Protein AF-A0A395XE94-F1 (afdb_monomer_lite)

pLDDT: mean 90.55, std 11.1, range [43.66, 98.19]

Foldseek 3Di:
DQVVCCVQQVAGPQLVVLQVVLAAVAFPRSLLSLQVCVVVVQWDLLRSLLSLLQSHAGHLCCLPPVQCCPLLVVPDPSVLLVVLLVVLSSVLSVCCCCPVCVSVGDGDDPVPPPPPPPPDDPVVVVVVVVVVVVVLVVLLVVLLVVLLVVLVVCVVVDVLLDLVSLLVSLQSHNNRSSNVLSVHPDDSLSNNLSNSLSRLLVHDSSLVSSVVSHDPPHDCVSNNVSSNSSSVSSSVSVVVVVVVD

Structure (mmCIF, N/CA/C/O backbone):
data_AF-A0A395XE94-F1
#
_entry.id   AF-A0A395XE94-F1
#
loop_
_atom_site.group_PDB
_atom_site.id
_atom_site.type_symbol
_atom_site.label_atom_id
_atom_site.label_alt_id
_atom_site.label_comp_id
_atom_site.label_asym_id
_atom_site.label_entity_id
_atom_site.label_seq_id
_atom_site.pdbx_PDB_ins_code
_atom_site.Cartn_x
_atom_site.Cartn_y
_atom_site.Cartn_z
_atom_site.occupancy
_atom_site.B_iso_or_equiv
_atom_site.auth_seq_id
_atom_site.auth_comp_id
_atom_site.auth_asym_id
_atom_site.auth_atom_id
_atom_site.pdbx_PDB_model_num
ATOM 1 N N . MET A 1 1 ? -23.580 -11.544 10.114 1.00 58.28 1 MET A N 1
ATOM 2 C CA . MET A 1 1 ? -22.395 -11.045 9.377 1.00 58.28 1 MET A CA 1
ATOM 3 C C . MET A 1 1 ? -21.179 -10.836 10.279 1.00 58.28 1 MET A C 1
ATOM 5 O O . MET A 1 1 ? -20.121 -11.320 9.911 1.00 58.28 1 MET A O 1
ATOM 9 N N . GLU A 1 2 ? -21.300 -10.212 11.460 1.00 65.19 2 GLU A N 1
ATOM 10 C CA . GLU A 1 2 ? -20.158 -9.982 12.380 1.00 65.19 2 GLU A CA 1
ATOM 11 C C . GLU A 1 2 ? -19.329 -11.231 12.714 1.00 65.19 2 GLU A C 1
ATOM 13 O O . GLU A 1 2 ? -18.103 -11.189 12.667 1.00 65.19 2 GLU A O 1
ATOM 18 N N . VAL A 1 3 ? -19.983 -12.368 12.977 1.00 71.06 3 VAL A N 1
ATOM 19 C CA . VAL A 1 3 ? -19.291 -13.628 13.308 1.00 71.06 3 VAL A CA 1
ATOM 20 C C . VAL A 1 3 ? -18.388 -14.111 12.165 1.00 71.06 3 VAL A C 1
ATOM 22 O O . VAL A 1 3 ? -17.338 -14.696 12.420 1.00 71.06 3 VAL A O 1
ATOM 25 N N . ILE A 1 4 ? -18.768 -13.852 10.910 1.00 81.31 4 ILE A N 1
ATOM 26 C CA . ILE A 1 4 ? -17.998 -14.270 9.731 1.00 81.31 4 ILE A CA 1
ATOM 27 C C . ILE A 1 4 ? -16.738 -13.411 9.614 1.00 81.31 4 ILE A C 1
ATOM 29 O O . ILE A 1 4 ? -15.641 -13.954 9.512 1.00 81.31 4 ILE A O 1
ATOM 33 N N . TRP A 1 5 ? -16.878 -12.086 9.705 1.00 85.62 5 TRP A N 1
ATOM 34 C CA . TRP A 1 5 ? -15.748 -11.158 9.607 1.00 85.62 5 TRP A CA 1
ATOM 35 C C . TRP A 1 5 ? -14.730 -11.357 10.724 1.00 85.62 5 TRP A C 1
ATOM 37 O O . TRP A 1 5 ? -13.526 -11.386 10.469 1.00 85.62 5 TRP A O 1
ATOM 47 N N . ASN A 1 6 ? -15.203 -11.607 11.943 1.00 81.88 6 ASN A N 1
ATOM 48 C CA . ASN A 1 6 ? -14.318 -11.908 13.057 1.00 81.88 6 ASN A CA 1
ATOM 49 C C . ASN A 1 6 ? -13.599 -13.254 12.851 1.00 81.88 6 ASN A C 1
ATOM 51 O O . ASN A 1 6 ? -12.375 -13.334 12.955 1.00 81.88 6 ASN A O 1
ATOM 55 N N . LYS A 1 7 ? -14.314 -14.319 12.464 1.00 81.38 7 LYS A N 1
ATOM 56 C CA . LYS A 1 7 ? -13.677 -15.624 12.225 1.00 81.38 7 LYS A CA 1
ATOM 57 C C . LYS A 1 7 ? -12.646 -15.565 11.096 1.00 81.38 7 LYS A C 1
ATOM 59 O O . LYS A 1 7 ? -11.518 -16.007 11.295 1.00 81.38 7 LYS A O 1
ATOM 64 N N . VAL A 1 8 ? -12.988 -14.968 9.958 1.00 84.56 8 VAL A N 1
ATOM 65 C CA . VAL A 1 8 ? -12.129 -14.969 8.763 1.00 84.56 8 VAL A CA 1
ATOM 66 C C . VAL A 1 8 ? -10.999 -13.945 8.874 1.00 84.56 8 VAL A C 1
ATOM 68 O O . VAL A 1 8 ? -9.833 -14.303 8.734 1.00 84.56 8 VAL A O 1
ATOM 71 N N . LEU A 1 9 ? -11.323 -12.690 9.184 1.00 87.00 9 LEU A N 1
ATOM 72 C CA . LEU A 1 9 ? -10.378 -11.571 9.111 1.00 87.00 9 LEU A CA 1
ATOM 73 C C . LEU A 1 9 ? -9.937 -11.052 10.485 1.00 87.00 9 LEU A C 1
ATOM 75 O O . LEU A 1 9 ? -8.949 -10.334 10.566 1.00 87.00 9 LEU A O 1
ATOM 79 N N . GLY A 1 10 ? -10.629 -11.400 11.572 1.00 88.50 10 GLY A N 1
ATOM 80 C CA . GLY A 1 10 ? -10.325 -10.863 12.903 1.00 88.50 10 GLY A CA 1
ATOM 81 C C . GLY A 1 10 ? -10.688 -9.384 13.039 1.00 88.50 10 GLY A C 1
ATOM 82 O O . GLY A 1 10 ? -9.977 -8.645 13.711 1.00 88.50 10 GLY A O 1
ATOM 83 N N . VAL A 1 11 ? -11.761 -8.949 12.373 1.00 91.62 11 VAL A N 1
ATOM 84 C CA . VAL A 1 11 ? -12.240 -7.556 12.372 1.00 91.62 11 VAL A CA 1
ATOM 85 C C . VAL A 1 11 ? -13.721 -7.486 12.751 1.00 91.62 11 VAL A C 1
ATOM 87 O O . VAL A 1 11 ? -14.468 -8.451 12.557 1.00 91.62 11 VAL A O 1
ATOM 90 N N . SER A 1 12 ? -14.151 -6.339 13.272 1.00 92.25 12 SER A N 1
ATOM 91 C CA . SER A 1 12 ? -15.563 -6.008 13.489 1.00 92.25 12 SER A CA 1
ATOM 92 C C . SER A 1 12 ? -16.292 -5.770 12.160 1.00 92.25 12 SER A C 1
ATOM 94 O O . SER A 1 12 ? -15.673 -5.654 11.099 1.00 92.25 12 SER A O 1
ATOM 96 N N . ALA A 1 13 ? -17.623 -5.642 12.193 1.00 89.56 13 ALA A N 1
ATOM 97 C CA . ALA A 1 13 ? -18.377 -5.243 11.001 1.00 89.56 13 ALA A CA 1
ATOM 98 C C . ALA A 1 13 ? -17.964 -3.856 10.475 1.00 89.56 13 ALA A C 1
ATOM 100 O O . ALA A 1 13 ? -17.887 -3.669 9.263 1.00 89.56 13 ALA A O 1
ATOM 101 N N . ALA A 1 14 ? -17.648 -2.911 11.368 1.00 90.81 14 ALA A N 1
ATOM 102 C CA . ALA A 1 14 ? -17.115 -1.608 10.980 1.00 90.81 14 ALA A CA 1
ATOM 103 C C . ALA A 1 14 ? -15.729 -1.753 10.330 1.00 90.81 14 ALA A C 1
ATOM 105 O O . ALA A 1 14 ? -15.478 -1.191 9.268 1.00 90.81 14 ALA A O 1
ATOM 106 N N . GLY A 1 15 ? -14.852 -2.580 10.902 1.00 93.19 15 GLY A N 1
ATOM 107 C CA . GLY A 1 15 ? -13.546 -2.882 10.317 1.00 93.19 15 GLY A CA 1
ATOM 108 C C . GLY A 1 15 ? -13.638 -3.533 8.932 1.00 93.19 15 GLY A C 1
ATOM 109 O O . GLY A 1 15 ? -12.868 -3.188 8.039 1.00 93.19 15 GLY A O 1
ATOM 110 N N . ALA A 1 16 ? -14.621 -4.408 8.704 1.00 94.12 16 ALA A N 1
ATOM 111 C CA . ALA A 1 16 ? -14.849 -5.029 7.398 1.00 94.12 16 ALA A CA 1
ATOM 112 C C . ALA A 1 16 ? -15.152 -3.999 6.294 1.00 94.12 16 ALA A C 1
ATOM 114 O O . ALA A 1 16 ? -14.728 -4.187 5.153 1.00 94.12 16 ALA A O 1
ATOM 115 N N . TYR A 1 17 ? -15.810 -2.882 6.626 1.00 94.00 17 TYR A N 1
ATOM 116 C CA . TYR A 1 17 ? -16.011 -1.777 5.685 1.00 94.00 17 TYR A CA 1
ATOM 117 C C . TYR A 1 17 ? -14.676 -1.168 5.229 1.00 94.00 17 TYR A C 1
ATOM 119 O O . TYR A 1 17 ? -14.468 -0.978 4.030 1.00 94.00 17 TYR A O 1
ATOM 127 N N . ALA A 1 18 ? -13.734 -0.947 6.154 1.00 95.75 18 ALA A N 1
ATOM 128 C CA . ALA A 1 18 ? -12.394 -0.467 5.810 1.00 95.75 18 ALA A CA 1
ATOM 129 C C . ALA A 1 18 ? -11.635 -1.456 4.910 1.00 95.75 18 ALA A C 1
ATOM 131 O O . ALA A 1 18 ? -10.955 -1.029 3.979 1.00 95.75 18 ALA A O 1
ATOM 132 N N . VAL A 1 19 ? -11.791 -2.765 5.144 1.00 95.62 19 VAL A N 1
ATOM 133 C CA . VAL A 1 19 ? -11.186 -3.812 4.303 1.00 95.62 19 VAL A CA 1
ATOM 134 C C . VAL A 1 19 ? -11.748 -3.779 2.886 1.00 95.62 19 VAL A C 1
ATOM 136 O O . VAL A 1 19 ? -10.979 -3.726 1.934 1.00 95.62 19 VAL A O 1
ATOM 139 N N . ILE A 1 20 ? -13.072 -3.778 2.727 1.00 94.88 20 ILE A N 1
ATOM 140 C CA . ILE A 1 20 ? -13.712 -3.844 1.405 1.00 94.88 20 ILE A CA 1
ATOM 141 C C . ILE A 1 20 ? -13.418 -2.579 0.595 1.00 94.88 20 ILE A C 1
ATOM 143 O O . ILE A 1 20 ? -13.016 -2.662 -0.564 1.00 94.88 20 ILE A O 1
ATOM 147 N N . VAL A 1 21 ? -13.592 -1.400 1.195 1.00 94.75 21 VAL A N 1
ATOM 148 C CA . VAL A 1 21 ? -13.371 -0.138 0.478 1.00 94.75 21 VAL A CA 1
ATOM 149 C C . VAL A 1 21 ? -11.883 0.102 0.236 1.00 94.75 21 VAL A C 1
ATOM 151 O O . VAL A 1 21 ? -11.510 0.533 -0.853 1.00 94.75 21 VAL A O 1
ATOM 154 N N . GLY A 1 22 ? -11.018 -0.246 1.194 1.00 94.25 22 GLY A N 1
ATOM 155 C CA . GLY A 1 22 ? -9.570 -0.261 0.986 1.00 94.25 22 GLY A CA 1
ATOM 156 C C . GLY A 1 22 ? -9.175 -1.175 -0.173 1.00 94.25 22 GLY A C 1
ATOM 157 O O . GLY A 1 22 ? -8.378 -0.772 -1.020 1.00 94.25 22 GLY A O 1
ATOM 158 N N . ALA A 1 23 ? -9.823 -2.341 -0.282 1.00 94.12 23 ALA A N 1
ATOM 159 C CA . ALA A 1 23 ? -9.567 -3.290 -1.353 1.00 94.12 23 ALA A CA 1
ATOM 160 C C . ALA A 1 23 ? -9.886 -2.753 -2.751 1.00 94.12 23 ALA A C 1
ATOM 162 O O . ALA A 1 23 ? -9.168 -3.029 -3.713 1.00 94.12 23 ALA A O 1
ATOM 163 N N . LEU A 1 24 ? -10.947 -1.958 -2.861 1.00 94.38 24 LEU A N 1
ATOM 164 C CA . LEU A 1 24 ? -11.405 -1.387 -4.125 1.00 94.38 24 LEU A CA 1
ATOM 165 C C . LEU A 1 24 ? -10.653 -0.103 -4.494 1.00 94.38 24 LEU A C 1
ATOM 167 O O . LEU A 1 24 ? -10.269 0.080 -5.650 1.00 94.38 24 LEU A O 1
ATOM 171 N N . CYS A 1 25 ? -10.436 0.786 -3.524 1.00 93.62 25 CYS A N 1
ATOM 172 C CA . CYS A 1 25 ? -9.898 2.125 -3.767 1.00 93.62 25 CYS A CA 1
ATOM 173 C C . CYS A 1 25 ? -8.369 2.204 -3.659 1.00 93.62 25 CYS A C 1
ATOM 175 O O . CYS A 1 25 ? -7.765 3.101 -4.245 1.00 93.62 25 CYS A O 1
ATOM 177 N N . GLY A 1 26 ? -7.735 1.259 -2.963 1.00 93.06 26 GLY A N 1
ATOM 178 C CA . GLY A 1 26 ? -6.293 1.217 -2.746 1.00 93.06 26 GLY A CA 1
ATOM 179 C C . GLY A 1 26 ? -5.769 2.294 -1.791 1.00 93.06 26 GLY A C 1
ATOM 180 O O . GLY A 1 26 ? -6.520 2.941 -1.054 1.00 93.06 26 GLY A O 1
ATOM 181 N N . TYR A 1 27 ? -4.448 2.475 -1.772 1.00 92.88 27 TYR A N 1
ATOM 182 C CA . TYR A 1 27 ? -3.798 3.432 -0.886 1.00 92.88 27 TYR A CA 1
ATOM 183 C C . TYR A 1 27 ? -4.121 4.891 -1.244 1.00 92.88 27 TYR A C 1
ATOM 185 O O . TYR A 1 27 ? -4.206 5.233 -2.423 1.00 92.88 27 TYR A O 1
ATOM 193 N N . PRO A 1 28 ? -4.243 5.786 -0.243 1.00 94.75 28 PRO A N 1
ATOM 194 C CA . PRO A 1 28 ? -4.267 5.549 1.203 1.00 94.75 28 PRO A CA 1
ATOM 195 C C . PRO A 1 28 ? -5.687 5.350 1.790 1.00 94.75 28 PRO A C 1
ATOM 197 O O . PRO A 1 28 ? -5.898 5.564 2.986 1.00 94.75 28 PRO A O 1
ATOM 200 N N . VAL A 1 29 ? -6.693 5.019 0.969 1.00 94.44 29 VAL A N 1
ATOM 201 C CA . VAL A 1 29 ? -8.119 5.123 1.339 1.00 94.44 29 VAL A CA 1
ATOM 202 C C . VAL A 1 29 ? -8.499 4.189 2.487 1.00 94.44 29 VAL A C 1
ATOM 204 O O . VAL A 1 29 ? -9.156 4.630 3.429 1.00 94.44 29 VAL A O 1
ATOM 207 N N . GLY A 1 30 ? -8.051 2.930 2.473 1.00 95.50 30 GLY A N 1
ATOM 208 C CA . GLY A 1 30 ? -8.348 1.994 3.566 1.00 95.50 30 GLY A CA 1
ATOM 209 C C . GLY A 1 30 ? -7.789 2.458 4.917 1.00 95.50 30 GLY A C 1
ATOM 210 O O . GLY A 1 30 ? -8.457 2.342 5.948 1.00 95.50 30 GLY A O 1
ATOM 211 N N . ALA A 1 31 ? -6.613 3.092 4.912 1.00 96.31 31 ALA A N 1
ATOM 212 C CA . ALA A 1 31 ? -6.018 3.665 6.115 1.00 96.31 31 ALA A CA 1
ATOM 213 C C . ALA A 1 31 ? -6.764 4.914 6.611 1.00 96.31 31 ALA A C 1
ATOM 215 O O . ALA A 1 31 ? -6.963 5.063 7.819 1.00 96.31 31 ALA A O 1
ATOM 216 N N . LYS A 1 32 ? -7.230 5.774 5.695 1.00 96.62 32 LYS A N 1
ATOM 217 C CA . LYS A 1 32 ? -8.103 6.907 6.033 1.00 96.62 32 LYS A CA 1
ATOM 218 C C . LYS A 1 32 ? -9.388 6.422 6.703 1.00 96.62 32 LYS A C 1
ATOM 220 O O . LYS A 1 32 ? -9.699 6.869 7.798 1.00 96.62 32 LYS A O 1
ATOM 225 N N . ILE A 1 33 ? -10.088 5.464 6.093 1.00 96.25 33 ILE A N 1
ATOM 226 C CA . ILE A 1 33 ? -11.337 4.918 6.649 1.00 96.25 33 ILE A CA 1
ATOM 227 C C . ILE A 1 33 ? -11.081 4.297 8.021 1.00 96.25 33 ILE A C 1
ATOM 229 O O . ILE A 1 33 ? -11.826 4.554 8.957 1.00 96.25 33 ILE A O 1
ATOM 233 N N . THR A 1 34 ? -9.999 3.534 8.173 1.00 97.06 34 THR A N 1
ATOM 234 C CA . THR A 1 34 ? -9.603 2.977 9.474 1.00 97.06 34 THR A CA 1
ATOM 235 C C . THR A 1 34 ? -9.416 4.074 10.529 1.00 97.06 34 THR A C 1
ATOM 237 O O . THR A 1 34 ? -9.874 3.924 11.662 1.00 97.06 34 THR A O 1
ATOM 240 N N . SER A 1 35 ? -8.784 5.195 10.167 1.00 96.81 35 SER A N 1
ATOM 241 C CA . SER A 1 35 ? -8.643 6.355 11.053 1.00 96.81 35 SER A CA 1
ATOM 242 C C . SER A 1 35 ? -9.993 6.983 11.399 1.00 96.81 35 SER A C 1
ATOM 244 O O . SER A 1 35 ? -10.266 7.202 12.578 1.00 96.81 35 SER A O 1
ATOM 246 N N . ASP A 1 36 ? -10.854 7.206 10.405 1.00 95.12 36 ASP A N 1
ATOM 247 C CA . ASP A 1 36 ? -12.181 7.804 10.586 1.00 95.12 36 ASP A CA 1
ATOM 248 C C . ASP A 1 36 ? -13.056 6.933 11.514 1.00 95.12 36 ASP A C 1
ATOM 250 O O . ASP A 1 36 ? -13.710 7.442 12.425 1.00 95.12 36 ASP A O 1
ATOM 254 N N . LEU A 1 37 ? -13.039 5.604 11.347 1.00 95.38 37 LEU A N 1
ATOM 255 C CA . LEU A 1 37 ? -13.753 4.661 12.221 1.00 95.38 37 LEU A CA 1
ATOM 256 C C . LEU A 1 37 ? -13.241 4.724 13.668 1.00 95.38 37 LEU A C 1
ATOM 258 O O . LEU A 1 37 ? -14.027 4.650 14.616 1.00 95.38 37 LEU A O 1
ATOM 262 N N . TYR A 1 38 ? -11.926 4.858 13.850 1.00 96.12 38 TYR A N 1
ATOM 263 C CA . TYR A 1 38 ? -11.310 4.957 15.170 1.00 96.12 38 TYR A CA 1
ATOM 264 C C . TYR A 1 38 ? -11.642 6.284 15.864 1.00 96.12 38 TYR A C 1
ATOM 266 O O . TYR A 1 38 ? -12.028 6.286 17.035 1.00 96.12 38 TYR A O 1
ATOM 274 N N . GLU A 1 39 ? -11.551 7.411 15.154 1.00 94.62 39 GLU A N 1
ATOM 275 C CA . GLU A 1 39 ? -11.889 8.733 15.701 1.00 94.62 39 GLU A CA 1
ATOM 276 C C . GLU A 1 39 ? -13.373 8.853 16.057 1.00 94.62 39 GLU A C 1
ATOM 278 O O . GLU A 1 39 ? -13.722 9.484 17.055 1.00 94.62 39 GLU A O 1
ATOM 283 N N . ASN A 1 40 ? -14.235 8.155 15.316 1.00 91.75 40 ASN A N 1
ATOM 284 C CA . ASN A 1 40 ? -15.659 8.043 15.616 1.00 91.75 40 ASN A CA 1
ATOM 285 C C . ASN A 1 40 ? -15.992 6.984 16.684 1.00 91.75 40 ASN A C 1
ATOM 287 O O . ASN A 1 40 ? -17.168 6.745 16.959 1.00 91.75 40 ASN A O 1
ATOM 291 N N . HIS A 1 41 ? -14.985 6.365 17.313 1.00 92.00 41 HIS A N 1
ATOM 292 C CA . HIS A 1 41 ? -15.136 5.319 18.332 1.00 92.00 41 HIS A CA 1
ATOM 293 C C . HIS A 1 41 ? -15.972 4.112 17.873 1.00 92.00 41 HIS A C 1
ATOM 295 O O . HIS A 1 41 ? -16.668 3.495 18.680 1.00 92.00 41 HIS A O 1
ATOM 301 N N . GLN A 1 42 ? -15.918 3.778 16.583 1.00 92.06 42 GLN A N 1
ATOM 302 C CA . GLN A 1 42 ? -16.587 2.601 16.020 1.00 92.06 42 GLN A CA 1
ATOM 303 C C . GLN A 1 42 ? -15.711 1.347 16.097 1.00 92.06 42 GLN A C 1
ATOM 305 O O . GLN A 1 42 ? -16.234 0.238 16.137 1.00 92.06 42 GLN A O 1
ATOM 310 N N . ILE A 1 43 ? -14.389 1.523 16.165 1.00 94.75 43 ILE A N 1
ATOM 311 C CA . ILE A 1 43 ? -13.407 0.448 16.354 1.00 94.75 43 ILE A CA 1
ATOM 312 C C . ILE A 1 43 ? -12.436 0.795 17.485 1.00 94.75 43 ILE A C 1
ATOM 314 O O . ILE A 1 43 ? -12.237 1.968 17.817 1.00 94.75 43 ILE A O 1
ATOM 318 N N . SER A 1 44 ? -11.827 -0.224 18.093 1.00 94.62 44 SER A N 1
ATOM 319 C CA . SER A 1 44 ? -10.818 -0.005 19.136 1.00 94.62 44 SER A CA 1
ATOM 320 C C . SER A 1 44 ? -9.480 0.448 18.544 1.00 94.62 44 SER A C 1
ATOM 322 O O . SER A 1 44 ? -9.206 0.265 17.358 1.00 94.62 44 SER A O 1
ATOM 324 N N . GLU A 1 45 ? -8.589 0.973 19.387 1.00 94.69 45 GLU A N 1
ATOM 325 C CA . GLU A 1 45 ? -7.221 1.304 18.969 1.00 94.69 45 GLU A CA 1
ATOM 326 C C . GLU A 1 45 ? -6.452 0.064 18.477 1.00 94.69 45 GLU A C 1
ATOM 328 O O . GLU A 1 45 ? -5.689 0.138 17.513 1.00 94.69 45 GLU A O 1
ATOM 333 N N . SER A 1 4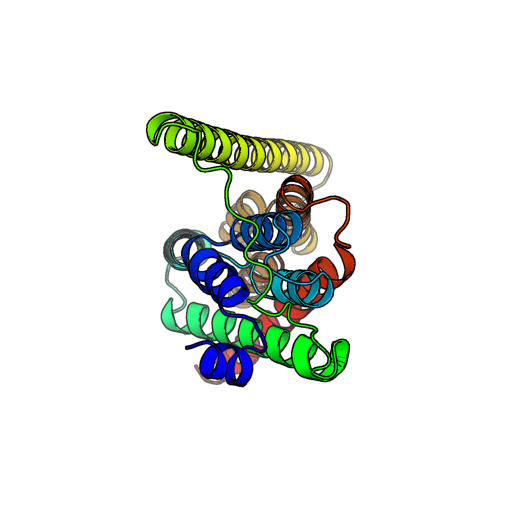6 ? -6.659 -1.090 19.125 1.00 94.06 46 SER A N 1
ATOM 334 C CA . SER A 1 46 ? -6.004 -2.347 18.743 1.00 94.06 46 SER A CA 1
ATOM 335 C C . SER A 1 46 ? -6.470 -2.841 17.373 1.00 94.06 46 SER A C 1
ATOM 337 O O . SER A 1 46 ? -5.644 -3.239 16.552 1.00 94.06 46 SER A O 1
ATOM 339 N N . GLU A 1 47 ? -7.771 -2.735 17.097 1.00 95.62 47 GLU A N 1
ATOM 340 C CA . GLU A 1 47 ? -8.356 -3.081 15.807 1.00 95.62 47 GLU A CA 1
ATOM 341 C C . GLU A 1 47 ? -7.899 -2.109 14.717 1.00 95.62 47 GLU A C 1
ATOM 343 O O . GLU A 1 47 ? -7.510 -2.547 13.639 1.00 95.62 47 GLU A O 1
ATOM 348 N N . ALA A 1 48 ? -7.856 -0.806 15.006 1.00 97.06 48 ALA A N 1
ATOM 349 C CA . ALA A 1 48 ? -7.372 0.196 14.063 1.00 97.06 48 ALA A CA 1
ATOM 350 C C . ALA A 1 48 ? -5.908 -0.051 13.670 1.00 97.06 48 ALA A C 1
ATOM 352 O O . ALA A 1 48 ? -5.579 -0.086 12.486 1.00 97.06 48 ALA A O 1
ATOM 353 N N . LYS A 1 49 ? -5.020 -0.293 14.646 1.00 96.50 49 LYS A N 1
ATOM 354 C CA . LYS A 1 49 ? -3.609 -0.621 14.366 1.00 96.50 49 LYS A CA 1
ATOM 355 C C . LYS A 1 49 ? -3.468 -1.906 13.550 1.00 96.50 49 LYS A C 1
ATOM 357 O O . LYS A 1 49 ? -2.616 -1.954 12.670 1.00 96.50 49 LYS A O 1
ATOM 362 N N . TYR A 1 50 ? -4.302 -2.910 13.819 1.00 97.12 50 TYR A N 1
ATOM 363 C CA . TYR A 1 50 ? -4.344 -4.145 13.042 1.00 97.12 50 TYR A CA 1
ATOM 364 C C . TYR A 1 50 ? -4.814 -3.903 11.601 1.00 97.12 50 TYR A C 1
ATOM 366 O O . TYR A 1 50 ? -4.107 -4.277 10.669 1.00 97.12 50 TYR A O 1
ATOM 374 N N . LEU A 1 51 ? -5.936 -3.210 11.396 1.00 96.94 51 LEU A N 1
ATOM 375 C CA . LEU A 1 51 ? -6.467 -2.871 10.070 1.00 96.94 51 LEU A CA 1
ATOM 376 C C . LEU A 1 51 ? -5.455 -2.096 9.222 1.00 96.94 51 LEU A C 1
ATOM 378 O O . LEU A 1 51 ? -5.290 -2.390 8.037 1.00 96.94 51 LEU A O 1
ATOM 382 N N . LEU A 1 52 ? -4.718 -1.153 9.817 1.00 96.94 52 LEU A N 1
ATOM 383 C CA . LEU A 1 52 ? -3.682 -0.402 9.102 1.00 96.94 52 LEU A CA 1
ATOM 384 C C . LEU A 1 52 ? -2.613 -1.308 8.470 1.00 96.94 52 LEU A C 1
ATOM 386 O O . LEU A 1 52 ? -1.992 -0.902 7.495 1.00 96.94 52 LEU A O 1
ATOM 390 N N . THR A 1 53 ? -2.403 -2.527 8.972 1.00 96.50 53 THR A N 1
ATOM 391 C CA . THR A 1 53 ? -1.354 -3.423 8.460 1.00 96.50 53 THR A CA 1
ATOM 392 C C . THR A 1 53 ? -1.672 -4.062 7.106 1.00 96.50 53 THR A C 1
ATOM 394 O O . THR A 1 53 ? -0.742 -4.425 6.393 1.00 96.50 53 THR A O 1
ATOM 397 N N . PHE A 1 54 ? -2.948 -4.155 6.713 1.00 95.12 54 PHE A N 1
ATOM 398 C CA . PHE A 1 54 ? -3.351 -4.870 5.490 1.00 95.12 54 PHE A CA 1
ATOM 399 C C . PHE A 1 54 ? -4.451 -4.182 4.665 1.00 95.12 54 PHE A C 1
ATOM 401 O O . PHE A 1 54 ? -4.790 -4.655 3.588 1.00 95.12 54 PHE A O 1
ATOM 408 N N . THR A 1 55 ? -4.996 -3.046 5.108 1.00 95.00 55 THR A N 1
ATOM 409 C CA . THR A 1 55 ? -6.027 -2.299 4.350 1.00 95.00 55 THR A CA 1
ATOM 410 C C . THR A 1 55 ? -5.457 -1.277 3.361 1.00 95.00 55 THR A C 1
ATOM 412 O O . THR A 1 55 ? -6.212 -0.548 2.721 1.00 95.00 55 THR A O 1
ATOM 415 N N . ASN A 1 56 ? -4.127 -1.189 3.234 1.00 93.50 56 ASN A N 1
ATOM 416 C CA . ASN A 1 56 ? -3.453 -0.130 2.481 1.00 93.50 56 ASN A CA 1
ATOM 417 C C . ASN A 1 56 ? -2.551 -0.662 1.352 1.00 93.50 56 ASN A C 1
ATOM 419 O O . ASN A 1 56 ? -1.315 -0.594 1.417 1.00 93.50 56 ASN A O 1
ATOM 423 N N . HIS A 1 57 ? -3.169 -1.197 0.304 1.00 94.06 57 HIS A N 1
ATOM 424 C CA . HIS A 1 57 ? -2.497 -1.812 -0.847 1.00 94.06 57 HIS A CA 1
ATOM 425 C C . HIS A 1 57 ? -2.861 -1.112 -2.169 1.00 94.06 57 HIS A C 1
ATOM 427 O O . HIS A 1 57 ? -3.628 -0.154 -2.184 1.00 94.06 57 HIS A O 1
ATOM 433 N N . ALA A 1 58 ? -2.267 -1.532 -3.288 1.00 95.69 58 ALA A N 1
ATOM 434 C CA . ALA A 1 58 ? -2.569 -0.949 -4.598 1.00 95.69 58 A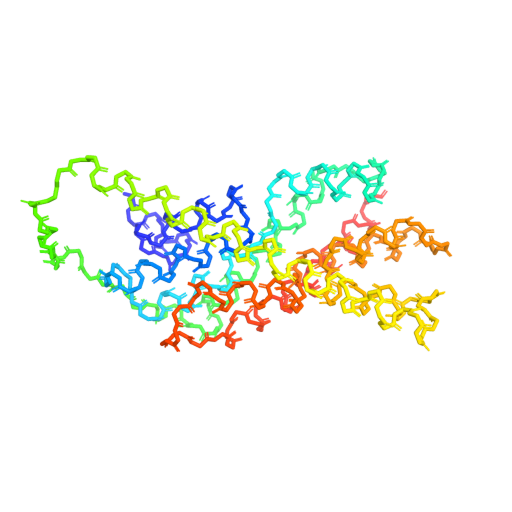LA A CA 1
ATOM 435 C C . ALA A 1 58 ? -4.006 -1.267 -5.035 1.00 95.69 58 ALA A C 1
ATOM 437 O O . ALA A 1 58 ? -4.509 -2.357 -4.762 1.00 95.69 58 ALA A O 1
ATOM 438 N N . SER A 1 59 ? -4.662 -0.330 -5.727 1.00 96.31 59 SER A N 1
ATOM 439 C CA . SER A 1 59 ? -6.013 -0.557 -6.247 1.00 96.31 59 SER A CA 1
ATOM 440 C C . SER A 1 59 ? -5.998 -1.531 -7.433 1.00 96.31 59 SER A C 1
ATOM 442 O O . SER A 1 59 ? -5.003 -1.598 -8.166 1.00 96.31 59 SER A O 1
ATOM 444 N N . PRO A 1 60 ? -7.104 -2.247 -7.704 1.00 96.62 60 PRO A N 1
ATOM 445 C CA . PRO A 1 60 ? -7.175 -3.153 -8.845 1.00 96.62 60 PRO A CA 1
ATOM 446 C C . PRO A 1 60 ? -6.939 -2.455 -10.184 1.00 96.62 60 PRO A C 1
ATOM 448 O O . PRO A 1 60 ? -6.295 -3.014 -11.072 1.00 96.62 60 PRO A O 1
ATOM 451 N N . VAL A 1 61 ? -7.399 -1.206 -10.313 1.00 96.31 61 VAL A N 1
ATOM 452 C CA . VAL A 1 61 ? -7.147 -0.387 -11.503 1.00 96.31 61 VAL A CA 1
ATOM 453 C C . VAL A 1 61 ? -5.651 -0.125 -11.651 1.00 96.31 61 VAL A C 1
ATOM 455 O O . VAL A 1 61 ? -5.109 -0.408 -12.714 1.00 96.31 61 VAL A O 1
ATOM 458 N N . PHE A 1 62 ? -4.963 0.315 -10.591 1.00 96.62 62 PHE A N 1
ATOM 459 C CA . PHE A 1 62 ? -3.516 0.548 -10.628 1.00 96.62 62 PHE A CA 1
ATOM 460 C C . PHE A 1 62 ? -2.744 -0.719 -11.021 1.00 96.62 62 PHE A C 1
ATOM 462 O O . PHE A 1 62 ? -1.869 -0.675 -11.886 1.00 96.62 62 PHE A O 1
ATOM 469 N N . VAL A 1 63 ? -3.096 -1.865 -10.433 1.00 97.62 63 VAL A N 1
ATOM 470 C CA . VAL A 1 63 ? -2.453 -3.151 -10.737 1.00 97.62 63 VAL A CA 1
ATOM 471 C C . VAL A 1 63 ? -2.702 -3.570 -12.189 1.00 97.62 63 VAL A C 1
ATOM 473 O O . VAL A 1 63 ? -1.775 -3.980 -12.886 1.00 97.62 63 VAL A O 1
ATOM 476 N N . ARG A 1 64 ? -3.933 -3.466 -12.697 1.00 97.19 64 ARG A N 1
ATOM 477 C CA . ARG A 1 64 ? -4.230 -3.911 -14.065 1.00 97.19 64 ARG A CA 1
ATOM 478 C C . ARG A 1 64 ? -3.634 -2.987 -15.122 1.00 97.19 64 ARG A C 1
ATOM 480 O O . ARG A 1 64 ? -3.051 -3.490 -16.086 1.00 97.19 64 ARG A O 1
ATOM 487 N N . THR A 1 65 ? -3.840 -1.679 -14.983 1.00 96.56 65 THR A N 1
ATOM 488 C CA . THR A 1 65 ? -3.518 -0.698 -16.027 1.00 96.56 65 THR A CA 1
ATOM 489 C C . THR A 1 65 ? -2.072 -0.243 -15.910 1.00 96.56 65 THR A C 1
ATOM 491 O O . THR A 1 65 ? -1.274 -0.468 -16.814 1.00 96.56 65 THR A O 1
ATOM 494 N N . TYR A 1 66 ? -1.697 0.342 -14.780 1.00 96.25 66 TYR A N 1
ATOM 495 C CA . TYR A 1 66 ? -0.377 0.927 -14.629 1.00 96.25 66 TYR A CA 1
ATOM 496 C C . TYR A 1 66 ? 0.701 -0.149 -14.498 1.00 96.25 66 TYR A C 1
ATOM 498 O O . TYR A 1 66 ? 1.669 -0.169 -15.251 1.00 96.25 66 TYR A O 1
ATOM 506 N N . LEU A 1 67 ? 0.504 -1.107 -13.598 1.00 96.81 67 LEU A N 1
ATOM 507 C CA . LEU A 1 67 ? 1.517 -2.117 -13.322 1.00 96.81 67 LEU A CA 1
ATOM 508 C C . LEU A 1 67 ? 1.635 -3.161 -14.445 1.00 96.81 67 LEU A C 1
ATOM 510 O O . LEU A 1 67 ? 2.709 -3.336 -15.017 1.00 96.81 67 LEU A O 1
ATOM 514 N N . CYS A 1 68 ? 0.546 -3.868 -14.769 1.00 96.62 68 CYS A N 1
ATOM 515 C CA . CYS A 1 68 ? 0.602 -4.974 -15.730 1.00 96.62 68 CYS A CA 1
ATOM 516 C C . CYS A 1 68 ? 0.701 -4.483 -17.181 1.00 96.62 68 CYS A C 1
ATOM 518 O O . CYS A 1 68 ? 1.593 -4.914 -17.910 1.00 96.62 68 CYS A O 1
ATOM 520 N N . HIS A 1 69 ? -0.193 -3.582 -17.599 1.00 95.94 69 HIS A N 1
ATOM 521 C CA . HIS A 1 69 ? -0.253 -3.142 -18.994 1.00 95.94 69 HIS A CA 1
ATOM 522 C C . HIS A 1 69 ? 0.869 -2.151 -19.339 1.00 95.94 69 HIS A C 1
ATOM 524 O O . HIS A 1 69 ? 1.595 -2.369 -20.305 1.00 95.94 69 HIS A O 1
ATOM 530 N N . ILE A 1 70 ? 1.081 -1.102 -18.535 1.00 94.94 70 ILE A N 1
ATOM 531 C CA . ILE A 1 70 ? 2.109 -0.091 -18.833 1.00 94.94 70 ILE A CA 1
ATOM 532 C C . ILE A 1 70 ? 3.508 -0.595 -18.441 1.00 94.94 70 ILE A C 1
ATOM 534 O O . ILE A 1 70 ? 4.368 -0.754 -19.311 1.00 94.94 70 ILE A O 1
ATOM 538 N N . CYS A 1 71 ? 3.763 -0.883 -17.160 1.00 94.62 71 CYS A N 1
ATOM 539 C CA . CYS A 1 71 ? 5.121 -1.181 -16.686 1.00 94.62 71 CYS A CA 1
ATOM 540 C C . CYS A 1 71 ? 5.647 -2.547 -17.151 1.00 94.62 71 CYS A C 1
ATOM 542 O O . CYS A 1 71 ? 6.808 -2.648 -17.551 1.00 94.62 71 CYS A O 1
ATOM 544 N N . LEU A 1 72 ? 4.809 -3.588 -17.119 1.00 94.00 72 LEU A N 1
ATOM 545 C CA . LEU A 1 72 ? 5.191 -4.954 -17.506 1.00 94.00 72 LEU A CA 1
ATOM 546 C C . LEU A 1 72 ? 4.826 -5.317 -18.955 1.00 94.00 72 LEU A C 1
ATOM 548 O O . LEU A 1 72 ? 5.157 -6.420 -19.386 1.00 94.00 72 LEU A O 1
ATOM 552 N N . LYS A 1 73 ? 4.190 -4.412 -19.715 1.00 94.25 73 LYS A N 1
ATOM 553 C CA . LYS A 1 73 ? 3.813 -4.608 -21.131 1.00 94.25 73 LYS A CA 1
ATOM 554 C C . LYS A 1 73 ? 3.027 -5.903 -21.383 1.00 94.25 73 LYS A C 1
ATOM 556 O O . LYS A 1 73 ? 3.271 -6.583 -22.375 1.00 94.25 73 LYS A O 1
ATOM 561 N N . ASP A 1 74 ? 2.157 -6.277 -20.442 1.00 93.00 74 ASP A N 1
ATOM 562 C CA . ASP A 1 74 ? 1.373 -7.522 -20.447 1.00 93.00 74 ASP A CA 1
ATOM 563 C C . ASP A 1 74 ? 2.207 -8.814 -20.622 1.00 93.00 74 ASP A C 1
ATOM 565 O O . ASP A 1 74 ? 1.666 -9.865 -20.959 1.00 93.00 74 ASP A O 1
ATOM 569 N N . GLN A 1 75 ? 3.517 -8.779 -20.341 1.00 90.81 75 GLN A N 1
ATOM 570 C CA . GLN A 1 75 ? 4.383 -9.966 -20.416 1.00 90.81 75 GLN A CA 1
ATOM 571 C C . GLN A 1 75 ? 4.057 -10.999 -19.331 1.00 90.81 75 GLN A C 1
ATOM 573 O O . GLN A 1 75 ? 4.353 -12.179 -19.489 1.00 90.81 75 GLN A O 1
ATOM 578 N N . ILE A 1 76 ? 3.449 -10.553 -18.229 1.00 90.75 76 ILE A N 1
ATOM 579 C CA . ILE A 1 76 ? 2.980 -11.406 -17.139 1.00 90.75 76 ILE A CA 1
ATOM 580 C C . ILE A 1 76 ? 1.452 -11.311 -17.075 1.00 90.75 76 ILE A C 1
ATOM 582 O O . ILE A 1 76 ? 0.920 -10.196 -17.016 1.00 90.75 76 ILE A O 1
ATOM 586 N N . PRO A 1 77 ? 0.723 -12.443 -17.032 1.00 92.25 77 PRO A N 1
ATOM 587 C CA . PRO A 1 77 ? -0.725 -12.423 -16.895 1.00 92.25 77 PRO A CA 1
ATOM 588 C C . PRO A 1 77 ? -1.156 -11.671 -15.632 1.00 92.25 77 PRO A C 1
ATOM 590 O O . PRO A 1 77 ? -0.734 -12.001 -14.522 1.00 92.25 77 PRO A O 1
ATOM 593 N N . ALA A 1 78 ? -2.070 -10.706 -15.778 1.00 93.81 78 ALA A N 1
ATOM 594 C CA . ALA A 1 78 ? -2.558 -9.907 -14.650 1.00 93.81 78 ALA A CA 1
ATOM 595 C C . ALA A 1 78 ? -3.135 -10.774 -13.515 1.00 93.81 78 ALA A C 1
ATOM 597 O O . ALA A 1 78 ? -2.990 -10.436 -12.345 1.00 93.81 78 ALA A O 1
ATOM 598 N N . ARG A 1 79 ? -3.734 -11.927 -13.849 1.00 94.06 79 ARG A N 1
ATOM 599 C CA . ARG A 1 79 ? -4.271 -12.895 -12.876 1.00 94.06 79 ARG A CA 1
ATOM 600 C C . ARG A 1 79 ? -3.194 -13.392 -11.908 1.00 94.06 79 ARG A C 1
ATOM 602 O O . ARG A 1 79 ? -3.455 -13.482 -10.714 1.00 94.06 79 ARG A O 1
ATOM 609 N N . THR A 1 80 ? -1.990 -13.660 -12.413 1.00 94.06 80 THR A N 1
ATOM 610 C CA . THR A 1 80 ? -0.843 -14.087 -11.603 1.00 94.06 80 THR A CA 1
ATOM 611 C C . THR A 1 80 ? -0.420 -12.974 -10.655 1.00 94.06 80 THR A C 1
ATOM 613 O O . THR A 1 80 ? -0.255 -13.211 -9.464 1.00 94.06 80 THR A O 1
ATOM 616 N N . VAL A 1 81 ? -0.322 -11.740 -11.156 1.00 96.44 81 VAL A N 1
ATOM 617 C CA . VAL A 1 81 ? 0.048 -10.571 -10.344 1.00 96.44 81 VAL A CA 1
ATOM 618 C C . VAL A 1 81 ? -0.978 -10.309 -9.236 1.00 96.44 81 VAL A C 1
ATOM 620 O O . VAL A 1 81 ? -0.597 -10.108 -8.084 1.00 96.44 81 VAL A O 1
ATOM 623 N N . PHE A 1 82 ? -2.274 -10.380 -9.550 1.00 96.62 82 PHE A N 1
ATOM 624 C CA . PHE A 1 82 ? -3.342 -10.285 -8.552 1.00 96.62 82 PHE A CA 1
ATOM 625 C C . PHE A 1 82 ? -3.262 -11.397 -7.505 1.00 96.62 82 PHE A C 1
ATOM 627 O O . PHE A 1 82 ? -3.385 -11.113 -6.317 1.00 96.62 82 PHE A O 1
ATOM 634 N N . GLY A 1 83 ? -3.029 -12.641 -7.932 1.00 96.25 83 GLY A N 1
ATOM 635 C CA . GLY A 1 83 ? -2.875 -13.780 -7.028 1.00 96.25 83 GLY A CA 1
ATOM 636 C C . GLY A 1 83 ? -1.703 -13.605 -6.064 1.00 96.25 83 GLY A C 1
ATOM 637 O O . GLY A 1 83 ? -1.856 -13.868 -4.874 1.00 96.25 83 GLY A O 1
ATOM 638 N N . ILE A 1 84 ? -0.566 -13.098 -6.552 1.00 97.31 84 ILE A N 1
ATOM 639 C CA . ILE A 1 84 ? 0.609 -12.809 -5.722 1.00 97.31 84 ILE A CA 1
ATOM 640 C C . ILE A 1 84 ? 0.273 -11.744 -4.677 1.00 97.31 84 ILE A C 1
ATOM 642 O O . ILE A 1 84 ? 0.486 -11.997 -3.497 1.00 97.31 84 ILE A O 1
ATOM 646 N N . PHE A 1 85 ? -0.280 -10.589 -5.069 1.00 97.50 85 PHE A N 1
ATOM 647 C CA . PHE A 1 85 ? -0.616 -9.542 -4.094 1.00 97.50 85 PHE A CA 1
ATOM 648 C C . PHE A 1 85 ? -1.651 -10.009 -3.071 1.00 97.50 85 PHE A C 1
ATOM 650 O O . PHE A 1 85 ? -1.442 -9.816 -1.878 1.00 97.50 85 PHE A O 1
ATOM 657 N N . ALA A 1 86 ? -2.713 -10.688 -3.510 1.00 96.31 86 ALA A N 1
ATOM 658 C CA . ALA A 1 86 ? -3.737 -11.204 -2.607 1.00 96.31 86 ALA A CA 1
ATOM 659 C C . ALA A 1 86 ? -3.161 -12.211 -1.597 1.00 96.31 86 ALA A C 1
ATOM 661 O O . ALA A 1 86 ? -3.521 -12.182 -0.420 1.00 96.31 86 ALA A O 1
ATOM 662 N N . LEU A 1 87 ? -2.250 -13.086 -2.037 1.00 96.62 87 LEU A N 1
ATOM 663 C CA . LEU A 1 87 ? -1.601 -14.058 -1.161 1.00 96.62 87 LEU A CA 1
ATOM 664 C C . LEU A 1 87 ? -0.631 -13.386 -0.178 1.00 96.62 87 LEU A C 1
ATOM 666 O O . LEU A 1 87 ? -0.598 -13.768 0.995 1.00 96.62 87 LEU A O 1
ATOM 670 N N . SER A 1 88 ? 0.118 -12.373 -0.620 1.00 97.31 88 SER A N 1
ATOM 671 C CA . SER A 1 88 ? 0.966 -11.553 0.255 1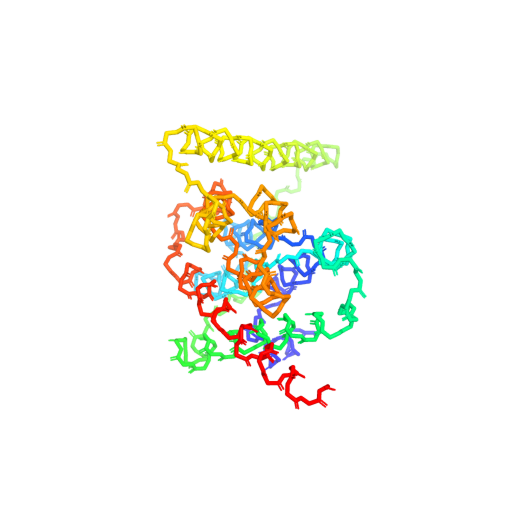.00 97.31 88 SER A CA 1
ATOM 672 C C . SER A 1 88 ? 0.142 -10.840 1.322 1.00 97.31 88 SER A C 1
ATOM 674 O O . SER A 1 88 ? 0.403 -11.024 2.511 1.00 97.31 88 SER A O 1
ATOM 676 N N . ASP A 1 89 ? -0.906 -10.118 0.919 1.00 95.94 89 ASP A N 1
ATOM 677 C CA . ASP A 1 89 ? -1.767 -9.359 1.828 1.00 95.94 89 ASP A CA 1
ATOM 678 C C . ASP A 1 89 ? -2.445 -10.288 2.848 1.00 95.94 89 ASP A C 1
ATOM 680 O O . ASP A 1 89 ? -2.462 -9.995 4.047 1.00 95.94 89 ASP A O 1
ATOM 684 N N . LEU A 1 90 ? -2.919 -11.461 2.405 1.00 95.88 90 LEU A N 1
ATOM 685 C CA . LEU A 1 90 ? -3.468 -12.491 3.290 1.00 95.88 90 LEU A CA 1
ATOM 686 C C . LEU A 1 90 ? -2.415 -13.002 4.284 1.00 95.88 90 LEU A C 1
ATOM 688 O O . LEU A 1 90 ? -2.704 -13.144 5.472 1.00 95.88 90 LEU A O 1
ATOM 692 N N . THR A 1 91 ? -1.190 -13.255 3.825 1.00 96.62 91 THR A N 1
ATOM 693 C CA . THR A 1 91 ? -0.093 -13.733 4.680 1.00 96.62 91 THR A CA 1
ATOM 694 C C . THR A 1 91 ? 0.252 -12.707 5.756 1.00 96.62 91 THR A C 1
ATOM 696 O O . THR A 1 91 ? 0.389 -13.065 6.927 1.00 96.62 91 THR A O 1
ATOM 699 N N . ILE A 1 92 ? 0.339 -11.425 5.393 1.00 96.88 92 ILE A N 1
ATOM 700 C CA . ILE A 1 92 ? 0.612 -10.337 6.339 1.00 96.88 92 ILE A CA 1
ATOM 701 C C . ILE A 1 92 ? -0.534 -10.165 7.331 1.00 96.88 92 ILE A C 1
ATOM 703 O O . ILE A 1 92 ? -0.281 -10.068 8.534 1.00 96.88 92 ILE A O 1
ATOM 707 N N . MET A 1 93 ? -1.782 -10.211 6.866 1.00 95.75 93 MET A N 1
ATOM 708 C CA . MET A 1 93 ? -2.954 -10.176 7.739 1.00 95.75 93 MET A CA 1
ATOM 709 C C . MET A 1 93 ? -2.901 -11.305 8.784 1.00 95.75 93 MET A C 1
ATOM 711 O O . MET A 1 93 ? -3.014 -11.044 9.983 1.00 95.75 93 MET A O 1
ATOM 715 N N . LEU A 1 94 ? -2.676 -12.555 8.360 1.00 95.31 94 LEU A N 1
ATOM 716 C CA . LEU A 1 94 ? -2.601 -13.710 9.264 1.00 95.31 94 LEU A CA 1
ATOM 717 C C . LEU A 1 94 ? -1.406 -13.612 10.225 1.00 95.31 94 LEU A C 1
ATOM 719 O O . LEU A 1 94 ? -1.548 -13.917 11.412 1.00 95.31 94 LEU A O 1
ATOM 723 N N . LEU A 1 95 ? -0.250 -13.144 9.746 1.00 96.00 95 LEU A N 1
ATOM 724 C CA . LEU A 1 95 ? 0.946 -12.945 10.564 1.00 96.00 95 LEU A CA 1
ATOM 725 C C . LEU A 1 95 ? 0.694 -11.925 11.677 1.00 96.00 95 LEU A C 1
ATOM 727 O O . LEU A 1 95 ? 0.942 -12.215 12.849 1.00 96.00 95 LEU A O 1
ATOM 731 N N . PHE A 1 96 ? 0.146 -10.754 11.351 1.00 95.31 96 PHE A N 1
ATOM 732 C CA . PHE A 1 96 ? -0.163 -9.757 12.372 1.00 95.31 96 PHE A CA 1
ATOM 733 C C . PHE A 1 96 ? -1.258 -10.246 13.317 1.00 95.31 96 PHE A C 1
ATOM 735 O O . PHE A 1 96 ? -1.130 -10.078 14.531 1.00 95.31 96 PHE A O 1
ATOM 742 N N . ARG A 1 97 ? -2.283 -10.929 12.803 1.00 93.38 97 ARG A N 1
ATOM 743 C CA . ARG A 1 97 ? -3.364 -11.483 13.622 1.00 93.38 97 ARG A CA 1
ATOM 744 C C . ARG A 1 97 ? -2.857 -12.476 14.666 1.00 93.38 97 ARG A C 1
ATOM 746 O O . ARG A 1 97 ? -3.153 -12.320 15.853 1.00 93.38 97 ARG A O 1
ATOM 753 N N . PHE A 1 98 ? -2.119 -13.500 14.243 1.00 93.81 98 PHE A N 1
ATOM 754 C CA . PHE A 1 98 ? -1.765 -14.631 15.106 1.00 93.81 98 PHE A CA 1
ATOM 755 C C . PHE A 1 98 ? -0.427 -14.465 15.825 1.00 93.81 98 PHE A C 1
ATOM 757 O O . PHE A 1 98 ? -0.307 -14.902 16.967 1.00 93.81 98 PHE A O 1
ATOM 764 N N . VAL A 1 99 ? 0.563 -13.815 15.212 1.00 92.31 99 VAL A N 1
ATOM 765 C CA . VAL A 1 99 ? 1.914 -13.699 15.787 1.00 92.31 99 VAL A CA 1
ATOM 766 C C . VAL A 1 99 ? 2.058 -12.418 16.604 1.00 92.31 99 VAL A C 1
ATOM 768 O O . VAL A 1 99 ? 2.488 -12.467 17.758 1.00 92.31 99 VAL A O 1
ATOM 771 N N . VAL A 1 100 ? 1.667 -11.274 16.032 1.00 92.00 100 VAL A N 1
ATOM 772 C CA . VAL A 1 100 ? 1.868 -9.955 16.660 1.00 92.00 100 VAL A CA 1
ATOM 773 C C . VAL A 1 100 ? 0.784 -9.671 17.697 1.00 92.00 100 VAL A C 1
ATOM 775 O O . VAL A 1 100 ? 1.088 -9.427 18.863 1.00 92.00 100 VAL A O 1
ATOM 778 N N . TYR A 1 101 ? -0.485 -9.754 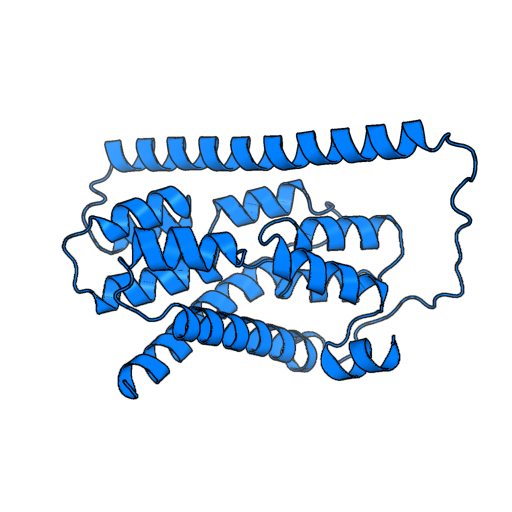17.297 1.00 91.25 101 TYR A N 1
ATOM 779 C CA . TYR A 1 101 ? -1.625 -9.474 18.174 1.00 91.25 101 TYR A CA 1
ATOM 780 C C . TYR A 1 101 ? -2.125 -10.706 18.934 1.00 91.25 101 TYR A C 1
ATOM 782 O O . TYR A 1 101 ? -2.924 -10.561 19.856 1.00 91.25 101 TYR A O 1
ATOM 790 N N . ARG A 1 102 ? -1.657 -11.917 18.594 1.00 90.56 102 ARG A N 1
ATOM 791 C CA . ARG A 1 102 ? -2.018 -13.184 19.267 1.00 90.56 102 ARG A CA 1
ATOM 792 C C . ARG A 1 102 ? -3.527 -13.387 19.423 1.00 90.56 102 ARG A C 1
ATOM 794 O O . ARG A 1 102 ? -3.991 -13.885 20.446 1.00 90.56 102 ARG A O 1
ATOM 801 N N . ASN A 1 103 ? -4.292 -12.951 18.422 1.00 85.62 103 ASN A N 1
ATOM 802 C CA . ASN A 1 103 ? -5.756 -12.951 18.413 1.00 85.62 103 ASN A CA 1
ATOM 803 C C . ASN A 1 103 ? -6.401 -12.171 19.587 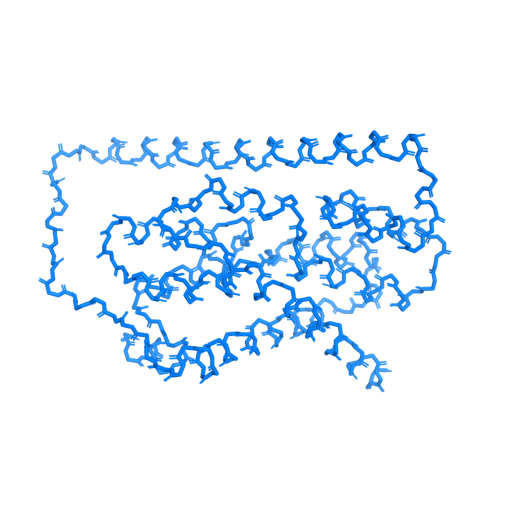1.00 85.62 103 ASN A C 1
ATOM 805 O O . ASN A 1 103 ? -7.583 -12.343 19.867 1.00 85.62 103 ASN A O 1
ATOM 809 N N . LYS A 1 104 ? -5.644 -11.294 20.265 1.00 85.56 104 LYS A N 1
ATOM 810 C CA . LYS A 1 104 ? -6.103 -10.403 21.344 1.00 85.56 104 LYS A CA 1
ATOM 811 C C . LYS A 1 104 ? -6.508 -9.033 20.792 1.00 85.56 104 LYS A C 1
ATOM 813 O O . LYS A 1 104 ? -6.068 -7.997 21.287 1.00 85.56 104 LYS A O 1
ATOM 818 N N . ILE A 1 105 ? -7.309 -9.031 19.731 1.00 85.69 105 ILE A N 1
ATOM 819 C CA . ILE A 1 105 ? -7.857 -7.803 19.149 1.00 85.69 105 ILE A CA 1
ATOM 820 C C . ILE A 1 105 ? -9.123 -7.457 19.932 1.00 85.69 105 ILE A C 1
ATOM 822 O O . ILE A 1 105 ? -10.046 -8.267 20.018 1.00 85.69 105 ILE A O 1
ATOM 826 N N . GLN A 1 106 ? -9.153 -6.275 20.545 1.00 84.81 106 GLN A N 1
ATOM 827 C CA . GLN A 1 106 ? -10.316 -5.810 21.290 1.00 84.81 106 GLN A CA 1
ATOM 828 C C . GLN A 1 106 ? -11.344 -5.241 20.313 1.00 84.81 106 GLN A C 1
ATOM 830 O O . GLN A 1 106 ? -11.012 -4.390 19.490 1.00 84.81 106 GLN A O 1
ATOM 835 N N . PHE A 1 107 ? -12.600 -5.652 20.439 1.00 86.31 107 PHE A N 1
ATOM 836 C CA . PHE A 1 107 ? -13.708 -5.071 19.685 1.00 86.31 107 PHE A CA 1
ATOM 837 C C . PHE A 1 107 ? -14.563 -4.222 20.622 1.00 86.31 107 PHE A C 1
ATOM 839 O O . PHE A 1 107 ? -14.751 -4.570 21.790 1.00 86.31 107 PHE A O 1
ATOM 846 N N . LEU A 1 108 ? -15.052 -3.086 20.129 1.00 81.88 108 LEU A N 1
ATOM 847 C CA . LEU A 1 108 ? -16.031 -2.292 20.866 1.00 81.88 108 LEU A CA 1
ATOM 848 C C . LEU A 1 108 ? -17.405 -2.955 20.710 1.00 81.88 108 LEU A C 1
ATOM 850 O O . LEU A 1 108 ? -17.813 -3.265 19.594 1.00 81.88 108 LEU A O 1
ATOM 854 N N . SER A 1 109 ? -18.120 -3.176 21.817 1.00 66.94 109 SER A N 1
ATOM 855 C CA . SER A 1 109 ? -19.508 -3.647 21.749 1.00 66.94 109 SER A CA 1
ATOM 856 C C . SER A 1 109 ? -20.389 -2.607 21.063 1.00 66.94 109 SER A C 1
ATOM 858 O O . SER A 1 109 ? -20.331 -1.419 21.392 1.00 66.94 109 SER A O 1
ATOM 860 N N . ALA A 1 110 ? -21.270 -3.076 20.178 1.00 60.94 110 ALA A N 1
ATOM 861 C CA . ALA A 1 110 ? -22.254 -2.264 19.460 1.00 60.94 110 ALA A CA 1
ATOM 862 C C . ALA A 1 110 ? -23.251 -1.507 20.375 1.00 60.94 110 ALA A C 1
ATOM 864 O O . ALA A 1 110 ? -24.000 -0.655 19.897 1.00 60.94 110 ALA A O 1
ATOM 865 N N . ASP A 1 111 ? -23.245 -1.772 21.687 1.00 54.38 111 ASP A N 1
ATOM 866 C CA . ASP A 1 111 ? -24.168 -1.191 22.672 1.00 54.38 111 ASP A CA 1
ATOM 867 C C . ASP A 1 111 ? -23.971 0.304 22.947 1.00 54.38 111 ASP A C 1
ATOM 869 O O . ASP A 1 111 ? -24.873 0.965 23.462 1.00 54.38 111 ASP A O 1
ATOM 873 N N . LYS A 1 112 ? -22.844 0.904 22.548 1.00 51.19 112 LYS A N 1
ATOM 874 C CA . LYS A 1 112 ? -22.694 2.367 22.584 1.00 51.19 112 LYS A CA 1
ATOM 875 C C . LYS A 1 112 ? -23.113 2.982 21.254 1.00 51.19 112 LYS A C 1
ATOM 877 O O . LYS A 1 112 ? -22.301 3.584 20.554 1.00 51.19 112 LYS A O 1
ATOM 882 N N . LYS A 1 113 ? -24.410 2.912 20.932 1.00 45.91 113 LYS A N 1
ATOM 883 C CA . LYS A 1 113 ? -25.018 3.842 19.967 1.00 45.91 113 LYS A CA 1
ATOM 884 C C . LYS A 1 113 ? -24.878 5.263 20.519 1.00 45.91 113 LYS A C 1
ATOM 886 O O . LYS A 1 113 ? -25.771 5.772 21.194 1.00 45.91 113 LYS A O 1
ATOM 891 N N . LYS A 1 114 ? -23.763 5.937 20.224 1.00 49.28 114 LYS A N 1
ATOM 892 C CA . LYS A 1 114 ? -23.757 7.400 20.202 1.00 49.28 114 LYS A CA 1
ATOM 893 C C . LYS A 1 114 ? -24.810 7.776 19.168 1.00 49.28 114 LYS A C 1
ATOM 895 O O . LYS A 1 114 ? -24.642 7.485 17.987 1.00 49.28 114 LYS A O 1
ATOM 900 N N . LYS A 1 115 ? -25.927 8.340 19.633 1.00 43.66 115 LYS A N 1
ATOM 901 C CA . LYS A 1 115 ? -26.911 8.980 18.763 1.00 43.66 115 LYS A CA 1
ATOM 902 C C . LYS A 1 115 ? -26.119 9.962 17.903 1.00 43.66 115 LYS A C 1
ATOM 904 O O . LYS A 1 115 ? -25.556 10.913 18.442 1.00 43.66 115 LYS A O 1
ATOM 909 N N . THR A 1 116 ? -26.009 9.704 16.602 1.00 48.00 116 THR A N 1
ATOM 910 C CA . THR A 1 116 ? -25.655 10.758 15.651 1.00 48.00 116 THR A CA 1
ATOM 911 C C . THR A 1 116 ? -26.581 11.928 15.968 1.00 48.00 116 THR A C 1
ATOM 913 O O . THR A 1 116 ? -27.786 11.688 16.093 1.00 48.00 116 THR A O 1
ATOM 916 N N . PRO A 1 117 ? -26.076 13.153 16.187 1.00 44.56 117 PRO A N 1
ATOM 917 C CA . PRO A 1 117 ? -26.951 14.299 16.340 1.00 44.56 117 PRO A CA 1
ATOM 918 C C . PRO A 1 117 ? -27.749 14.400 15.040 1.00 44.56 117 PRO A C 1
ATOM 920 O O . PRO A 1 117 ? -27.212 14.741 13.989 1.00 44.56 117 PRO A O 1
ATOM 923 N N . VAL A 1 118 ? -29.015 13.993 15.083 1.00 50.59 118 VAL A N 1
ATOM 924 C CA . VAL A 1 118 ? -29.945 14.132 13.965 1.00 50.59 118 VAL A CA 1
ATOM 925 C C . VAL A 1 118 ? -30.370 15.595 13.967 1.00 50.59 118 VAL A C 1
ATOM 927 O O . VAL A 1 118 ? -31.430 15.938 14.476 1.00 50.59 118 VAL A O 1
ATOM 930 N N . SER A 1 119 ? -29.488 16.486 13.517 1.00 49.84 119 SER A N 1
ATOM 931 C CA . SER A 1 119 ? -29.827 17.906 13.373 1.00 49.84 119 SER A CA 1
ATOM 932 C C . SER A 1 119 ? -29.071 18.636 12.261 1.00 49.84 119 SER A C 1
ATOM 934 O O . SER A 1 119 ? -29.123 19.860 12.212 1.00 49.84 119 SER A O 1
ATOM 936 N N . SER A 1 120 ? -28.398 17.935 11.347 1.00 56.12 120 SER A N 1
ATOM 937 C CA . SER A 1 120 ? -27.900 18.531 10.101 1.00 56.12 120 SER A CA 1
ATOM 938 C C . SER A 1 120 ? -28.721 18.026 8.919 1.00 56.12 120 SER A C 1
ATOM 940 O O . SER A 1 120 ? -29.000 16.831 8.804 1.00 56.12 120 SER A O 1
ATOM 942 N N . SER A 1 121 ? -29.151 18.951 8.058 1.00 70.00 121 SER A N 1
ATOM 943 C CA . SER A 1 121 ? -29.862 18.628 6.822 1.00 70.00 121 SER A CA 1
ATOM 944 C C . SER A 1 121 ? -29.025 17.665 5.972 1.00 70.00 121 SER A C 1
ATOM 946 O O . SER A 1 121 ? -27.795 17.727 5.974 1.00 70.00 121 SER A O 1
ATOM 948 N N . SER A 1 122 ? -29.676 16.765 5.229 1.00 69.88 122 SER A N 1
ATOM 949 C CA . SER A 1 122 ? -28.982 15.790 4.370 1.00 69.88 122 SER A CA 1
ATOM 950 C C . SER A 1 122 ? -27.990 16.444 3.394 1.00 69.88 122 SER A C 1
ATOM 952 O O . SER A 1 122 ? -26.995 15.817 3.040 1.00 69.88 122 SER A O 1
ATOM 954 N N . GLY A 1 123 ? -28.239 17.698 2.989 1.00 77.75 123 GLY A N 1
ATOM 955 C CA . GLY A 1 123 ? -27.326 18.485 2.154 1.00 77.75 123 GLY A CA 1
ATOM 956 C C . GLY A 1 123 ? -25.992 18.780 2.843 1.00 77.75 123 GLY A C 1
ATOM 957 O O . GLY A 1 123 ? -24.944 18.543 2.258 1.00 77.75 123 GLY A O 1
ATOM 958 N N . ALA A 1 124 ? -26.008 19.154 4.126 1.00 80.69 124 ALA A N 1
ATOM 959 C CA . ALA A 1 124 ? -24.783 19.458 4.866 1.00 80.69 124 ALA A CA 1
ATOM 960 C C . ALA A 1 124 ? -23.848 18.238 5.001 1.00 80.69 124 ALA A C 1
ATOM 962 O O . ALA A 1 124 ? -22.629 18.380 4.942 1.00 80.69 124 ALA A O 1
ATOM 963 N N . PHE A 1 125 ? -24.393 17.023 5.142 1.00 83.62 125 PHE A N 1
ATOM 964 C CA . PHE A 1 125 ? -23.579 15.797 5.162 1.00 83.62 125 PHE A CA 1
ATOM 965 C C . PHE A 1 125 ? -22.936 15.490 3.806 1.00 83.62 125 PHE A C 1
ATOM 967 O O . PHE A 1 125 ? -21.800 15.006 3.751 1.00 83.62 125 PHE A O 1
ATOM 974 N N . LEU A 1 126 ? -23.661 15.759 2.719 1.00 87.38 126 LEU A N 1
ATOM 975 C CA . LEU A 1 126 ? -23.159 15.586 1.363 1.00 87.38 126 LEU A CA 1
ATOM 976 C C . LEU A 1 126 ? -22.038 16.591 1.079 1.00 87.38 126 LEU A C 1
ATOM 978 O O . LEU A 1 126 ? -20.972 16.179 0.626 1.00 87.38 126 LEU A O 1
ATOM 982 N N . ASP A 1 127 ? -22.219 17.859 1.449 1.00 90.88 127 ASP A N 1
ATOM 983 C CA . ASP A 1 127 ? -21.206 18.907 1.279 1.00 90.88 127 ASP A CA 1
ATOM 984 C C . ASP A 1 127 ? -19.915 18.584 2.045 1.00 90.88 127 ASP A C 1
ATOM 986 O O . ASP A 1 127 ? -18.818 18.647 1.485 1.00 90.88 127 ASP A O 1
ATOM 990 N N . VAL A 1 128 ? -20.029 18.140 3.303 1.00 89.12 128 VAL A N 1
ATOM 991 C CA . VAL A 1 128 ? -18.876 17.691 4.106 1.00 89.12 128 VAL A CA 1
ATOM 992 C C . VAL A 1 128 ? -18.170 16.504 3.450 1.00 89.12 128 VAL A C 1
ATOM 994 O O . VAL A 1 128 ? -16.940 16.447 3.418 1.00 89.12 128 VAL A O 1
ATOM 997 N N . SER A 1 129 ? -18.926 15.555 2.896 1.00 89.62 129 SER A N 1
ATOM 998 C CA . SER A 1 129 ? -18.357 14.383 2.222 1.00 89.62 129 SER A CA 1
ATOM 999 C C . SER A 1 129 ? -17.613 14.766 0.941 1.00 89.62 129 SER A C 1
ATOM 1001 O O . SER A 1 129 ? -16.513 14.262 0.702 1.00 89.62 129 SER A O 1
ATOM 1003 N N . ILE A 1 130 ? -18.168 15.692 0.152 1.00 92.75 130 ILE A N 1
ATOM 1004 C CA . ILE A 1 130 ? -17.523 16.245 -1.044 1.00 92.75 130 ILE A CA 1
ATOM 1005 C C . ILE A 1 130 ? -16.222 16.958 -0.663 1.00 92.75 130 ILE A C 1
ATOM 1007 O O . ILE A 1 130 ? -15.177 16.676 -1.252 1.00 92.75 130 ILE A O 1
ATOM 1011 N N . MET A 1 131 ? -16.250 17.822 0.355 1.00 93.62 131 MET A N 1
ATOM 1012 C CA . MET A 1 131 ? -15.061 18.550 0.808 1.00 93.62 131 MET A CA 1
ATOM 1013 C C . MET A 1 131 ? -13.967 17.619 1.338 1.00 93.62 131 MET A C 1
ATOM 1015 O O . MET A 1 131 ? -12.804 17.775 0.967 1.00 93.62 131 MET A O 1
ATOM 1019 N N . ASN A 1 132 ? -14.331 16.593 2.110 1.00 91.25 132 ASN A N 1
ATOM 1020 C CA . ASN A 1 132 ? -13.393 15.554 2.547 1.00 91.25 132 ASN A CA 1
ATOM 1021 C C . ASN A 1 132 ? -12.768 14.802 1.358 1.00 91.25 132 ASN A C 1
ATOM 1023 O O . ASN A 1 132 ? -11.590 14.428 1.396 1.00 91.25 132 ASN A O 1
ATOM 1027 N N . GLY A 1 133 ? -13.546 14.577 0.295 1.00 92.75 133 GLY A N 1
ATOM 1028 C CA . GLY A 1 133 ? -13.062 14.023 -0.967 1.00 92.75 133 GLY A CA 1
ATOM 1029 C C . GLY A 1 133 ? -12.010 14.923 -1.617 1.00 92.75 133 GLY A C 1
ATOM 1030 O O . GLY A 1 133 ? -10.900 14.461 -1.891 1.00 92.75 133 GLY A O 1
ATOM 1031 N N . PHE A 1 134 ? -12.319 16.212 -1.791 1.00 95.06 134 PHE A N 1
ATOM 1032 C CA . PHE A 1 134 ? -11.382 17.200 -2.338 1.00 95.06 134 PHE A CA 1
ATOM 1033 C C . PHE A 1 134 ? -10.090 17.293 -1.526 1.00 95.06 134 PHE A C 1
ATOM 1035 O O . PHE A 1 134 ? -9.001 17.275 -2.103 1.00 95.06 134 PHE A O 1
ATOM 1042 N N . GLU A 1 135 ? -10.185 17.340 -0.200 1.00 93.56 135 GLU A N 1
ATOM 1043 C CA . GLU A 1 135 ? -9.021 17.382 0.686 1.00 93.56 135 GLU A CA 1
ATOM 1044 C C . GLU A 1 135 ? -8.144 16.135 0.520 1.00 93.56 135 GLU A C 1
ATOM 1046 O O . GLU A 1 135 ? -6.922 16.243 0.389 1.00 93.56 135 GLU A O 1
ATOM 1051 N N . THR A 1 136 ? -8.760 14.951 0.457 1.00 93.38 136 THR A N 1
ATOM 1052 C CA . THR A 1 136 ? -8.042 13.680 0.281 1.00 93.38 136 THR A CA 1
ATOM 1053 C C . THR A 1 136 ? -7.305 13.636 -1.056 1.00 93.38 136 THR A C 1
ATOM 1055 O O . THR A 1 136 ? -6.115 13.315 -1.087 1.00 93.38 136 THR A O 1
ATOM 1058 N N . VAL A 1 137 ? -7.979 13.999 -2.152 1.00 94.62 137 VAL A N 1
ATOM 1059 C CA . VAL A 1 137 ? -7.384 14.031 -3.500 1.00 94.62 137 VAL A CA 1
ATOM 1060 C C . VAL A 1 137 ? -6.259 15.063 -3.575 1.00 94.62 137 VAL A C 1
ATOM 1062 O O . VAL A 1 137 ? -5.187 14.767 -4.102 1.00 94.62 137 VAL A O 1
ATOM 1065 N N . THR A 1 138 ? -6.464 16.246 -2.995 1.00 95.88 138 THR A N 1
ATOM 1066 C CA . THR A 1 138 ? -5.467 17.326 -2.985 1.00 95.88 138 THR A CA 1
ATOM 1067 C C . THR A 1 138 ? -4.223 16.926 -2.197 1.00 95.88 138 THR A C 1
ATOM 1069 O O . THR A 1 138 ? -3.106 17.121 -2.677 1.00 95.88 138 THR A O 1
ATOM 1072 N N . ARG A 1 139 ? -4.386 16.301 -1.022 1.00 95.12 139 ARG A N 1
ATOM 1073 C CA . ARG A 1 139 ? -3.261 15.749 -0.248 1.00 95.12 139 ARG A CA 1
ATOM 1074 C C . ARG A 1 139 ? -2.496 14.703 -1.051 1.00 95.12 139 ARG A C 1
ATOM 1076 O O . ARG A 1 139 ? -1.268 14.743 -1.073 1.00 95.12 139 ARG A O 1
ATOM 1083 N N . LEU A 1 140 ? -3.204 13.808 -1.742 1.00 93.62 140 LEU A N 1
ATOM 1084 C CA . LEU A 1 140 ? -2.592 12.795 -2.605 1.00 93.62 140 LEU A CA 1
ATOM 1085 C C . LEU A 1 140 ? -1.731 13.422 -3.696 1.00 93.62 140 LEU A C 1
ATOM 1087 O O . LEU A 1 140 ? -0.536 13.136 -3.780 1.00 93.62 140 LEU A O 1
ATOM 1091 N N . GLY A 1 141 ? -2.333 14.309 -4.489 1.00 95.69 141 GLY A N 1
ATOM 1092 C CA . GLY A 1 141 ? -1.656 15.003 -5.579 1.00 95.69 141 GLY A CA 1
ATOM 1093 C C . GLY A 1 141 ? -0.464 15.819 -5.085 1.00 95.69 141 GLY A C 1
ATOM 1094 O O . GLY A 1 141 ? 0.610 15.746 -5.676 1.00 95.69 141 GLY A O 1
ATOM 1095 N N . GLY A 1 142 ? -0.614 16.519 -3.957 1.00 97.31 142 GLY A N 1
ATOM 1096 C CA . GLY A 1 142 ? 0.452 17.307 -3.341 1.00 97.31 142 GLY A CA 1
ATOM 1097 C C . GLY A 1 142 ? 1.666 16.466 -2.943 1.00 97.31 142 GLY A C 1
ATOM 1098 O O . GLY A 1 142 ? 2.793 16.818 -3.291 1.00 97.31 142 GLY A O 1
ATOM 1099 N N . TYR A 1 143 ? 1.465 15.326 -2.273 1.00 97.31 143 TYR A N 1
ATOM 1100 C CA . TYR A 1 143 ? 2.576 14.435 -1.921 1.00 97.31 143 TYR A CA 1
ATOM 1101 C C . TYR A 1 143 ? 3.208 13.774 -3.146 1.00 97.31 143 TYR A C 1
ATOM 1103 O O . TYR A 1 143 ? 4.435 13.698 -3.216 1.00 97.31 143 TYR A O 1
ATOM 1111 N N . ILE A 1 144 ? 2.409 13.319 -4.117 1.00 96.12 144 ILE A N 1
ATOM 1112 C CA . ILE A 1 144 ? 2.940 12.738 -5.359 1.00 96.12 144 ILE A CA 1
ATOM 1113 C C . ILE A 1 144 ? 3.810 13.769 -6.081 1.00 96.12 144 ILE A C 1
ATOM 1115 O O . ILE A 1 144 ? 4.952 13.462 -6.419 1.00 96.12 144 ILE A O 1
ATOM 1119 N N . LEU A 1 145 ? 3.326 15.005 -6.245 1.00 97.31 145 LEU A N 1
ATOM 1120 C CA . LEU A 1 145 ? 4.073 16.089 -6.882 1.00 97.31 145 LEU A CA 1
ATOM 1121 C C . LEU A 1 145 ? 5.365 16.407 -6.120 1.00 97.31 145 LEU A C 1
ATOM 1123 O O . LEU A 1 145 ? 6.438 16.433 -6.719 1.00 97.31 145 LEU A O 1
ATOM 1127 N N . MET A 1 146 ? 5.282 16.590 -4.801 1.00 97.69 146 MET A N 1
ATOM 1128 C CA . MET A 1 146 ? 6.437 16.908 -3.959 1.00 97.69 146 MET A CA 1
ATOM 1129 C C . MET A 1 146 ? 7.529 15.834 -4.063 1.00 97.69 146 MET A C 1
ATOM 1131 O O . MET A 1 146 ? 8.692 16.156 -4.308 1.00 97.69 146 MET A O 1
ATOM 1135 N N . PHE A 1 147 ? 7.173 14.553 -3.914 1.00 97.50 147 PHE A N 1
ATOM 1136 C CA . PHE A 1 147 ? 8.144 13.459 -3.999 1.00 97.50 147 PHE A CA 1
ATOM 1137 C C . PHE A 1 147 ? 8.641 13.212 -5.434 1.00 97.50 147 PHE A C 1
ATOM 1139 O O . PHE A 1 147 ? 9.794 12.813 -5.606 1.00 97.50 147 PHE A O 1
ATOM 1146 N N . SER A 1 148 ? 7.837 13.507 -6.460 1.00 95.00 148 SER A N 1
ATOM 1147 C CA . SER A 1 148 ? 8.272 13.456 -7.865 1.00 95.00 148 SER A CA 1
ATOM 1148 C C . SER A 1 148 ? 9.319 14.530 -8.168 1.00 95.00 148 SER A C 1
ATOM 1150 O O . SER A 1 148 ? 10.356 14.223 -8.758 1.00 95.00 148 SER A O 1
ATOM 1152 N N . ILE A 1 149 ? 9.101 15.769 -7.704 1.00 95.81 149 ILE A N 1
ATOM 1153 C CA . ILE A 1 149 ? 10.077 16.866 -7.818 1.00 95.81 149 ILE A CA 1
ATOM 1154 C C . ILE A 1 149 ? 11.357 16.504 -7.062 1.00 95.81 149 ILE A C 1
ATOM 1156 O O . ILE A 1 149 ? 12.447 16.613 -7.617 1.00 95.81 149 ILE A O 1
ATOM 1160 N N . LEU A 1 150 ? 11.239 15.990 -5.834 1.00 94.81 150 LEU A N 1
ATOM 1161 C CA . LEU A 1 150 ? 12.393 15.549 -5.051 1.00 94.81 150 LEU A CA 1
ATOM 1162 C C . LEU A 1 150 ? 13.192 14.449 -5.771 1.00 94.81 150 LEU A C 1
ATOM 1164 O O . LEU A 1 150 ? 14.418 14.524 -5.853 1.00 94.81 150 LEU A O 1
ATOM 1168 N N . SER A 1 151 ? 12.506 13.450 -6.335 1.00 92.38 151 SER A N 1
ATOM 1169 C CA . SER A 1 151 ? 13.130 12.388 -7.130 1.00 92.38 151 SER A CA 1
ATOM 1170 C C . SER A 1 151 ? 13.848 12.951 -8.363 1.00 92.38 151 SER A C 1
ATOM 1172 O O . SER A 1 151 ? 14.974 12.541 -8.667 1.00 92.38 151 SER A O 1
ATOM 1174 N N . ALA A 1 152 ? 13.252 13.932 -9.048 1.00 91.44 152 ALA A N 1
ATOM 1175 C CA . ALA A 1 152 ? 13.874 14.625 -10.173 1.00 91.44 152 ALA A CA 1
ATOM 1176 C C . ALA A 1 152 ? 15.140 15.392 -9.752 1.00 91.44 152 ALA A C 1
ATOM 1178 O O . ALA A 1 152 ? 16.177 15.221 -10.392 1.00 91.44 152 ALA A O 1
ATOM 1179 N N . CYS A 1 153 ? 15.100 16.139 -8.642 1.00 92.44 153 CYS A N 1
ATOM 1180 C CA . CYS A 1 153 ? 16.263 16.841 -8.090 1.00 92.44 153 CYS A CA 1
ATOM 1181 C C . CYS A 1 153 ? 17.407 15.877 -7.755 1.00 92.44 153 CYS A C 1
ATOM 1183 O O . CYS A 1 153 ? 18.538 16.096 -8.179 1.00 92.44 153 CYS A O 1
ATOM 1185 N N . ILE A 1 154 ? 17.126 14.768 -7.064 1.00 91.31 154 ILE A N 1
ATOM 1186 C CA . ILE A 1 154 ? 18.147 13.755 -6.740 1.00 91.31 154 ILE A CA 1
ATOM 1187 C C . ILE A 1 154 ? 18.769 13.183 -8.017 1.00 91.31 154 ILE A C 1
ATOM 1189 O O . ILE A 1 154 ? 19.977 12.983 -8.086 1.00 91.31 154 ILE A O 1
ATOM 1193 N N . SER A 1 155 ? 17.959 12.972 -9.052 1.00 87.44 155 SER A N 1
ATOM 1194 C CA . SER A 1 155 ? 18.426 12.422 -10.332 1.00 87.44 155 SER A CA 1
ATOM 1195 C C . SER A 1 155 ? 19.257 13.402 -11.157 1.00 87.44 155 SER A C 1
ATOM 1197 O O . SER A 1 155 ? 19.951 12.974 -12.074 1.00 87.44 155 SER A O 1
ATOM 1199 N N . HIS A 1 156 ? 19.168 14.701 -10.863 1.00 88.88 156 HIS A N 1
ATOM 1200 C CA . HIS A 1 156 ? 20.022 15.715 -11.472 1.00 88.88 156 HIS A CA 1
ATOM 1201 C C . HIS A 1 156 ? 21.449 15.645 -10.912 1.00 88.88 156 HIS A C 1
ATOM 1203 O O . HIS A 1 156 ? 22.407 15.738 -11.672 1.00 88.88 156 HIS A O 1
ATOM 1209 N N . PHE A 1 157 ? 21.593 15.427 -9.599 1.00 87.00 157 PHE A N 1
ATOM 1210 C CA . PHE A 1 157 ? 22.898 15.370 -8.928 1.00 87.00 157 PHE A CA 1
ATOM 1211 C C . PHE A 1 157 ? 23.519 13.967 -8.888 1.00 87.00 157 PHE A C 1
ATOM 1213 O O . PHE A 1 157 ? 24.734 13.838 -8.761 1.00 87.00 157 PHE A O 1
ATOM 1220 N N . TRP A 1 158 ? 22.709 12.910 -8.992 1.00 85.62 158 TRP A N 1
ATOM 1221 C CA . TRP A 1 158 ? 23.159 11.523 -8.911 1.00 85.62 158 TRP A CA 1
ATOM 1222 C C . TRP A 1 158 ? 22.750 10.720 -10.146 1.00 85.62 158 TRP A C 1
ATOM 1224 O O . TRP A 1 158 ? 21.592 10.736 -10.563 1.00 85.62 158 TRP A O 1
ATOM 1234 N N . ASN A 1 159 ? 23.681 9.944 -10.710 1.00 78.75 159 ASN A N 1
ATOM 1235 C CA . ASN A 1 159 ? 23.381 9.085 -11.854 1.00 78.75 159 ASN A CA 1
ATOM 1236 C C . ASN A 1 159 ? 22.520 7.882 -11.428 1.00 78.75 159 ASN A C 1
ATOM 1238 O O . ASN A 1 159 ? 23.021 6.863 -10.955 1.00 78.75 159 ASN A O 1
ATOM 1242 N N . MET A 1 160 ? 21.208 7.985 -11.640 1.00 77.31 160 MET A N 1
ATOM 1243 C CA . MET A 1 160 ? 20.220 6.968 -11.252 1.00 77.31 160 MET A CA 1
ATOM 1244 C C . MET A 1 160 ? 20.089 5.806 -12.257 1.00 77.31 160 MET A C 1
ATOM 1246 O O . MET A 1 160 ? 19.172 4.996 -12.139 1.00 77.31 160 MET A O 1
ATOM 1250 N N . LYS A 1 161 ? 20.987 5.693 -13.249 1.00 81.25 161 LYS A N 1
ATOM 1251 C CA . LYS A 1 161 ? 20.957 4.659 -14.308 1.00 81.25 161 LYS A CA 1
ATOM 1252 C C . LYS A 1 161 ? 21.506 3.295 -13.859 1.00 81.25 161 LYS A C 1
ATOM 1254 O O . LYS A 1 161 ? 22.147 2.589 -14.633 1.00 81.25 161 LYS A O 1
ATOM 1259 N N . ASN A 1 162 ? 21.275 2.910 -12.611 1.00 87.00 162 ASN A N 1
ATOM 1260 C CA . ASN A 1 162 ? 21.657 1.610 -12.065 1.00 87.00 162 ASN A CA 1
ATOM 1261 C C . ASN A 1 162 ? 20.514 1.028 -11.218 1.00 87.00 162 ASN A C 1
ATOM 1263 O O . ASN A 1 162 ? 19.544 1.713 -10.899 1.00 87.00 162 ASN A O 1
ATOM 1267 N N . LEU A 1 163 ? 20.625 -0.253 -10.850 1.00 87.38 163 LEU A N 1
ATOM 1268 C CA . LEU A 1 163 ? 19.587 -0.963 -10.090 1.00 87.38 163 LEU A CA 1
ATOM 1269 C C . LEU A 1 163 ? 19.217 -0.239 -8.783 1.00 87.38 163 LEU A C 1
ATOM 1271 O O . LEU A 1 163 ? 18.042 -0.138 -8.428 1.00 87.38 163 LEU A O 1
ATOM 1275 N N . ILE A 1 164 ? 20.228 0.305 -8.101 1.00 89.00 164 ILE A N 1
ATOM 1276 C CA . ILE A 1 164 ? 20.082 1.054 -6.848 1.00 89.00 164 ILE A CA 1
ATOM 1277 C C . ILE A 1 164 ? 19.277 2.334 -7.089 1.00 89.00 164 ILE A C 1
ATOM 1279 O O . ILE A 1 164 ? 18.324 2.602 -6.364 1.00 89.00 164 ILE A O 1
ATOM 1283 N N . GLY A 1 165 ? 19.598 3.087 -8.140 1.00 90.88 165 GLY A N 1
ATOM 1284 C CA . GLY A 1 165 ? 18.908 4.316 -8.512 1.00 90.88 165 GLY A CA 1
ATOM 1285 C C . GLY A 1 165 ? 17.444 4.083 -8.875 1.00 90.88 165 GLY A C 1
ATOM 1286 O O . GLY A 1 165 ? 16.571 4.792 -8.376 1.00 90.88 165 GLY A O 1
ATOM 1287 N N . TYR A 1 166 ? 17.135 3.048 -9.661 1.00 91.62 166 TYR A N 1
ATOM 1288 C CA . TYR A 1 166 ? 15.739 2.702 -9.961 1.00 91.62 166 TYR A CA 1
ATOM 1289 C C . TYR A 1 166 ? 14.956 2.332 -8.697 1.00 91.62 166 TYR A C 1
ATOM 1291 O O . TYR A 1 166 ? 13.830 2.794 -8.507 1.00 91.62 166 TYR A O 1
ATOM 1299 N N . THR A 1 167 ? 15.578 1.559 -7.804 1.00 92.75 167 THR A N 1
ATOM 1300 C CA . THR A 1 167 ? 14.965 1.147 -6.536 1.00 92.75 167 THR A CA 1
ATOM 1301 C C . THR A 1 167 ? 14.720 2.348 -5.623 1.00 92.75 167 THR A C 1
ATOM 1303 O O . THR A 1 167 ? 13.605 2.526 -5.141 1.00 92.75 167 THR A O 1
ATOM 1306 N N . LEU A 1 168 ? 15.713 3.223 -5.438 1.00 93.62 168 LEU A N 1
ATOM 1307 C CA . LEU A 1 168 ? 15.581 4.450 -4.645 1.00 93.62 168 LEU A CA 1
ATOM 1308 C C . LEU A 1 168 ? 14.513 5.384 -5.217 1.00 93.62 168 LEU A C 1
ATOM 1310 O O . LEU A 1 168 ? 13.717 5.935 -4.461 1.00 93.62 168 LEU A O 1
ATOM 1314 N N . SER A 1 169 ? 14.452 5.520 -6.544 1.00 93.94 169 SER A N 1
ATOM 1315 C CA . SER A 1 169 ? 13.416 6.313 -7.204 1.00 93.94 169 SER A CA 1
ATOM 1316 C C . SER A 1 169 ? 12.019 5.787 -6.880 1.00 93.94 169 SER A C 1
ATOM 1318 O O . SER A 1 169 ? 11.149 6.593 -6.578 1.00 93.94 169 SER A O 1
ATOM 1320 N N . GLY A 1 170 ? 11.809 4.467 -6.918 1.00 95.00 170 GLY A N 1
ATOM 1321 C CA . GLY A 1 170 ? 10.523 3.851 -6.576 1.00 95.00 170 GLY A CA 1
ATOM 1322 C C . GLY A 1 170 ? 10.197 3.865 -5.087 1.00 95.00 170 GLY A C 1
ATOM 1323 O O . GLY A 1 170 ? 9.030 3.972 -4.721 1.00 95.00 170 GLY A O 1
ATOM 1324 N N . ILE A 1 171 ? 11.211 3.792 -4.220 1.00 96.25 171 ILE A N 1
ATOM 1325 C CA . ILE A 1 171 ? 11.038 3.971 -2.774 1.00 96.25 171 ILE A CA 1
ATOM 1326 C C . ILE A 1 171 ? 10.617 5.409 -2.470 1.00 96.25 171 ILE A C 1
ATOM 1328 O O . ILE A 1 171 ? 9.763 5.611 -1.614 1.00 96.25 171 ILE A O 1
ATOM 1332 N N . LEU A 1 172 ? 11.190 6.408 -3.144 1.00 96.50 172 LEU A N 1
ATOM 1333 C CA . LEU A 1 172 ? 10.802 7.805 -2.959 1.00 96.50 172 LEU A CA 1
ATOM 1334 C C . LEU A 1 172 ? 9.393 8.057 -3.480 1.00 96.50 172 LEU A C 1
ATOM 1336 O O . LEU A 1 172 ? 8.540 8.493 -2.712 1.00 96.50 172 LEU A O 1
ATOM 1340 N N . GLU A 1 173 ? 9.148 7.760 -4.755 1.00 96.69 173 GLU A N 1
ATOM 1341 C CA . GLU A 1 173 ? 7.857 7.949 -5.406 1.00 96.69 173 GLU A CA 1
ATOM 1342 C C . GLU A 1 173 ? 7.590 6.801 -6.387 1.00 96.69 173 GLU A C 1
ATOM 1344 O O . GLU A 1 173 ? 8.335 6.570 -7.344 1.00 96.69 173 GLU A O 1
ATOM 1349 N N . LEU A 1 174 ? 6.517 6.057 -6.112 1.00 96.75 174 LEU A N 1
ATOM 1350 C CA . LEU A 1 174 ? 6.226 4.792 -6.771 1.00 96.75 174 LEU A CA 1
ATOM 1351 C C . LEU A 1 174 ? 6.054 4.956 -8.284 1.00 96.75 174 LEU A C 1
ATOM 1353 O O . LEU A 1 174 ? 6.657 4.201 -9.043 1.00 96.75 174 LEU A O 1
ATOM 1357 N N . THR A 1 175 ? 5.262 5.926 -8.742 1.00 95.12 175 THR A N 1
ATOM 1358 C CA . THR A 1 175 ? 4.915 6.039 -10.168 1.00 95.12 175 THR A CA 1
ATOM 1359 C C . THR A 1 175 ? 6.131 6.415 -11.020 1.00 95.12 175 THR A C 1
ATOM 1361 O O . THR A 1 175 ? 6.496 5.718 -11.967 1.00 95.12 175 THR A O 1
ATOM 1364 N N . THR A 1 176 ? 6.873 7.436 -10.614 1.00 94.31 176 THR A N 1
ATOM 1365 C CA . THR A 1 176 ? 8.134 7.866 -11.224 1.00 94.31 176 THR A CA 1
ATOM 1366 C C . THR A 1 176 ? 9.154 6.730 -11.245 1.00 94.31 176 THR A C 1
ATOM 1368 O O . THR A 1 176 ? 9.820 6.509 -12.260 1.00 94.31 176 THR A O 1
ATOM 1371 N N . GLY A 1 177 ? 9.276 5.978 -10.147 1.00 94.81 177 GLY A N 1
ATOM 1372 C CA . GLY A 1 177 ? 10.176 4.830 -10.072 1.00 94.81 177 GLY A CA 1
ATOM 1373 C C . GLY A 1 177 ? 9.808 3.699 -11.027 1.00 94.81 177 GLY A C 1
ATOM 1374 O O . GLY A 1 177 ? 10.677 3.215 -11.753 1.00 94.81 177 GLY A O 1
ATOM 1375 N N . LEU A 1 178 ? 8.532 3.308 -11.079 1.00 95.81 178 LEU A N 1
ATOM 1376 C CA . LEU A 1 178 ? 8.061 2.256 -11.983 1.00 95.81 178 LEU A CA 1
ATOM 1377 C C . LEU A 1 178 ? 8.216 2.653 -13.459 1.00 95.81 178 LEU A C 1
ATOM 1379 O O . LEU A 1 178 ? 8.676 1.843 -14.264 1.00 95.81 178 LEU A O 1
ATOM 1383 N N . CYS A 1 179 ? 7.928 3.909 -13.808 1.00 93.88 179 CYS A N 1
ATOM 1384 C CA . CYS A 1 179 ? 8.155 4.450 -15.151 1.00 93.88 179 CYS A CA 1
ATOM 1385 C C . CYS A 1 179 ? 9.638 4.372 -15.566 1.00 93.88 179 CYS A C 1
ATOM 1387 O O . CYS A 1 179 ? 9.979 3.961 -16.678 1.00 93.88 179 CYS A O 1
ATOM 1389 N N . ARG A 1 180 ? 10.559 4.702 -14.655 1.00 92.81 180 ARG A N 1
ATOM 1390 C CA . ARG A 1 180 ? 12.003 4.580 -14.915 1.00 92.81 180 ARG A CA 1
ATOM 1391 C C . ARG A 1 180 ? 12.445 3.128 -15.057 1.00 92.81 180 ARG A C 1
ATOM 1393 O O . ARG A 1 180 ? 13.236 2.819 -15.945 1.00 92.81 180 ARG A O 1
ATOM 1400 N N . LEU A 1 181 ? 11.915 2.238 -14.221 1.00 94.06 181 LEU A N 1
ATOM 1401 C CA . LEU A 1 181 ? 12.230 0.811 -14.246 1.00 94.06 181 LEU A CA 1
ATOM 1402 C C . LEU A 1 181 ? 11.743 0.131 -15.538 1.00 94.06 181 LEU A C 1
ATOM 1404 O O . LEU A 1 181 ? 12.449 -0.715 -16.093 1.00 94.06 181 LEU A O 1
ATOM 1408 N N . GLN A 1 182 ? 10.585 0.542 -16.062 1.00 93.75 182 GLN A N 1
ATOM 1409 C CA . GLN A 1 182 ? 10.066 0.097 -17.359 1.00 93.75 182 GLN A CA 1
ATOM 1410 C C . GLN A 1 182 ? 11.081 0.371 -18.486 1.00 93.75 182 GLN A C 1
ATOM 1412 O O . GLN A 1 182 ? 11.401 -0.533 -19.267 1.00 93.75 182 GLN A O 1
ATOM 1417 N N . ASN A 1 183 ? 11.631 1.589 -18.521 1.00 91.06 183 ASN A N 1
ATOM 1418 C CA . ASN A 1 183 ? 12.576 2.059 -19.543 1.00 91.06 183 ASN A CA 1
ATOM 1419 C C . ASN A 1 183 ? 14.036 1.637 -19.295 1.00 91.06 183 ASN A C 1
ATOM 1421 O O . ASN A 1 183 ? 14.888 1.822 -20.162 1.00 91.06 183 ASN A O 1
ATOM 1425 N N . ALA A 1 184 ? 14.345 1.059 -18.133 1.00 91.31 184 ALA A N 1
ATOM 1426 C CA . ALA A 1 184 ? 15.690 0.609 -17.795 1.00 91.31 184 ALA A CA 1
ATOM 1427 C C . ALA A 1 184 ? 16.150 -0.546 -18.700 1.00 91.31 184 ALA A C 1
ATOM 1429 O O . ALA A 1 184 ? 15.391 -1.477 -18.963 1.00 91.31 184 ALA A O 1
ATOM 1430 N N . ASN A 1 185 ? 17.415 -0.561 -19.121 1.00 89.94 185 ASN A N 1
ATOM 1431 C CA . ASN A 1 185 ? 17.988 -1.710 -19.829 1.00 89.94 185 ASN A CA 1
ATOM 1432 C C . ASN A 1 185 ? 18.504 -2.767 -18.833 1.00 89.94 185 ASN A C 1
ATOM 1434 O O . ASN A 1 185 ? 19.707 -2.933 -18.654 1.00 89.94 185 ASN A O 1
ATOM 1438 N N . ILE A 1 186 ? 17.584 -3.418 -18.115 1.00 89.50 186 ILE A N 1
ATOM 1439 C CA . ILE A 1 186 ? 17.888 -4.495 -17.159 1.00 89.50 186 ILE A CA 1
ATOM 1440 C C . ILE A 1 186 ? 17.077 -5.752 -17.484 1.00 89.50 186 ILE A C 1
ATOM 1442 O O . ILE A 1 186 ? 16.018 -5.671 -18.112 1.00 89.50 186 ILE A O 1
ATOM 1446 N N . HIS A 1 187 ? 17.558 -6.908 -17.022 1.00 90.94 187 HIS A N 1
ATOM 1447 C CA . HIS A 1 187 ? 16.898 -8.196 -17.235 1.00 90.94 187 HIS A CA 1
ATOM 1448 C C . HIS A 1 187 ? 15.448 -8.186 -16.720 1.00 90.94 187 HIS A C 1
ATOM 1450 O O . HIS A 1 187 ? 15.171 -7.670 -15.631 1.00 90.94 187 HIS A O 1
ATOM 1456 N N . MET A 1 188 ? 14.527 -8.788 -17.480 1.00 89.56 188 MET A N 1
ATOM 1457 C CA . MET A 1 188 ? 13.086 -8.728 -17.203 1.00 89.56 188 MET A CA 1
ATOM 1458 C C . MET A 1 188 ? 12.725 -9.275 -15.817 1.00 89.56 188 MET A C 1
ATOM 1460 O O . MET A 1 188 ? 11.870 -8.714 -15.138 1.00 89.56 188 MET A O 1
ATOM 1464 N N . GLN A 1 189 ? 13.431 -10.306 -15.347 1.00 91.06 189 GLN A N 1
ATOM 1465 C CA . GLN A 1 189 ? 13.223 -10.859 -14.007 1.00 91.06 189 GLN A CA 1
ATOM 1466 C C . GLN A 1 189 ? 13.450 -9.813 -12.903 1.00 91.06 189 GLN A C 1
ATOM 1468 O O . GLN A 1 189 ? 12.633 -9.696 -11.995 1.00 91.06 189 GLN A O 1
ATOM 1473 N N . TRP A 1 190 ? 14.502 -8.991 -13.001 1.00 91.25 190 TRP A N 1
ATOM 1474 C CA . TRP A 1 190 ? 14.751 -7.923 -12.027 1.00 91.25 190 TRP A CA 1
ATOM 1475 C C . TRP A 1 190 ? 13.712 -6.808 -12.124 1.00 91.25 190 TRP A C 1
ATOM 1477 O O . TRP A 1 190 ? 13.268 -6.315 -11.088 1.00 91.25 190 TRP A O 1
ATOM 1487 N N . LYS A 1 191 ? 13.274 -6.447 -13.342 1.00 92.81 191 LYS A N 1
ATOM 1488 C CA . LYS A 1 191 ? 12.166 -5.493 -13.523 1.00 92.81 191 LYS A CA 1
ATOM 1489 C C . LYS A 1 191 ? 10.913 -5.988 -12.823 1.00 92.81 191 LYS A C 1
ATOM 1491 O O . LYS A 1 191 ? 10.328 -5.248 -12.043 1.00 92.81 191 LYS A O 1
ATOM 1496 N N . TYR A 1 192 ? 10.532 -7.233 -13.083 1.00 94.31 192 TYR A N 1
ATOM 1497 C CA . TYR A 1 192 ? 9.354 -7.868 -12.514 1.00 94.31 192 TYR A CA 1
ATOM 1498 C C . TYR A 1 192 ? 9.393 -7.873 -10.980 1.00 94.31 192 TYR A C 1
ATOM 1500 O O . TYR A 1 192 ? 8.493 -7.324 -10.346 1.00 94.31 192 TYR A O 1
ATOM 1508 N N . LEU A 1 193 ? 10.467 -8.397 -10.381 1.00 95.75 193 LEU A N 1
ATOM 1509 C CA . LEU A 1 193 ? 10.588 -8.503 -8.923 1.00 95.75 193 LEU A CA 1
ATOM 1510 C C . LEU A 1 193 ? 10.593 -7.134 -8.233 1.00 95.75 193 LEU A C 1
ATOM 1512 O O . LEU A 1 193 ? 9.881 -6.948 -7.247 1.00 95.75 193 LEU A O 1
ATOM 1516 N N . LEU A 1 194 ? 11.343 -6.159 -8.760 1.00 96.19 194 LEU A N 1
ATOM 1517 C CA . LEU A 1 194 ? 11.375 -4.805 -8.198 1.00 96.19 194 LEU A CA 1
ATOM 1518 C C . LEU A 1 194 ? 10.030 -4.092 -8.349 1.00 96.19 194 LEU A C 1
ATOM 1520 O O . LEU A 1 194 ? 9.579 -3.434 -7.418 1.00 96.19 194 LEU A O 1
ATOM 1524 N N . THR A 1 195 ? 9.370 -4.248 -9.495 1.00 96.62 195 THR A N 1
ATOM 1525 C CA . THR A 1 195 ? 8.062 -3.637 -9.762 1.00 96.62 195 THR A CA 1
ATOM 1526 C C . THR A 1 195 ? 7.010 -4.143 -8.772 1.00 96.62 195 THR A C 1
ATOM 1528 O O . THR A 1 195 ? 6.265 -3.345 -8.193 1.00 96.62 195 THR A O 1
ATOM 1531 N N . LEU A 1 196 ? 6.988 -5.453 -8.507 1.00 97.69 196 LEU A N 1
ATOM 1532 C CA . LEU A 1 196 ? 6.098 -6.049 -7.511 1.00 97.69 196 LEU A CA 1
ATOM 1533 C C . LEU A 1 196 ? 6.455 -5.636 -6.080 1.00 97.69 196 LEU A C 1
ATOM 1535 O O . LEU A 1 196 ? 5.566 -5.230 -5.331 1.00 97.69 196 LEU A O 1
ATOM 1539 N N . PHE A 1 197 ? 7.743 -5.674 -5.718 1.00 98.06 197 PHE A N 1
ATOM 1540 C CA . PHE A 1 197 ? 8.222 -5.229 -4.407 1.00 98.06 197 PHE A CA 1
ATOM 1541 C C . PHE A 1 197 ? 7.778 -3.797 -4.105 1.00 98.06 197 PHE A C 1
ATOM 1543 O O . PHE A 1 197 ? 7.143 -3.548 -3.082 1.00 98.06 197 PHE A O 1
ATOM 1550 N N . LEU A 1 198 ? 8.085 -2.860 -5.008 1.00 97.94 198 LEU A N 1
ATOM 1551 C CA . LEU A 1 198 ? 7.804 -1.437 -4.832 1.00 97.94 198 LEU A CA 1
ATOM 1552 C C . LEU A 1 198 ? 6.302 -1.174 -4.707 1.00 97.94 198 LEU A C 1
ATOM 1554 O O . LEU A 1 198 ? 5.890 -0.371 -3.873 1.00 97.94 198 LEU A O 1
ATOM 1558 N N . THR A 1 199 ? 5.482 -1.888 -5.476 1.00 97.94 199 THR A N 1
ATOM 1559 C CA . THR A 1 199 ? 4.020 -1.739 -5.437 1.00 97.94 199 THR A CA 1
ATOM 1560 C C . THR A 1 199 ? 3.420 -2.252 -4.128 1.00 97.94 199 THR A C 1
ATOM 1562 O O . THR A 1 199 ? 2.590 -1.569 -3.524 1.00 97.94 199 THR A O 1
ATOM 1565 N N . ALA A 1 200 ? 3.865 -3.413 -3.636 1.00 97.69 200 ALA A N 1
ATOM 1566 C CA . ALA A 1 200 ? 3.430 -3.938 -2.339 1.00 97.69 200 ALA A CA 1
ATOM 1567 C C . ALA A 1 200 ? 3.929 -3.067 -1.171 1.00 97.69 200 ALA A C 1
ATOM 1569 O O . ALA A 1 200 ? 3.167 -2.756 -0.248 1.00 97.69 200 ALA A O 1
ATOM 1570 N N . PHE A 1 201 ? 5.185 -2.615 -1.238 1.00 97.19 201 PHE A N 1
ATOM 1571 C CA . PHE A 1 201 ? 5.830 -1.788 -0.217 1.00 97.19 201 PHE A CA 1
ATOM 1572 C C . PHE A 1 201 ? 5.286 -0.352 -0.161 1.00 97.19 201 PHE A C 1
ATOM 1574 O O . PHE A 1 201 ? 5.183 0.228 0.916 1.00 97.19 201 PHE A O 1
ATOM 1581 N N . GLY A 1 202 ? 4.920 0.245 -1.295 1.00 93.62 202 GLY A N 1
ATOM 1582 C CA . GLY A 1 202 ? 4.371 1.603 -1.402 1.00 93.62 202 GLY A CA 1
ATOM 1583 C C . GLY A 1 202 ? 5.364 2.756 -1.163 1.00 93.62 202 GLY A C 1
ATOM 1584 O O . GLY A 1 202 ? 5.099 3.888 -1.560 1.00 93.62 202 GLY A O 1
ATOM 1585 N N . GLY A 1 203 ? 6.524 2.510 -0.554 1.00 95.19 203 GLY A N 1
ATOM 1586 C CA . GLY A 1 203 ? 7.563 3.529 -0.410 1.00 95.19 203 GLY A CA 1
ATOM 1587 C C . GLY A 1 203 ? 7.231 4.664 0.568 1.00 95.19 203 GLY A C 1
ATOM 1588 O O . GLY A 1 203 ? 6.275 4.633 1.352 1.00 95.19 203 GLY A O 1
ATOM 1589 N N . ILE A 1 204 ? 8.077 5.690 0.534 1.00 97.00 204 ILE A N 1
ATOM 1590 C CA . ILE A 1 204 ? 8.054 6.853 1.418 1.00 97.00 204 ILE A CA 1
ATOM 1591 C C . ILE A 1 204 ? 6.883 7.767 1.057 1.00 97.00 204 ILE A C 1
ATOM 1593 O O . ILE A 1 204 ? 6.136 8.151 1.956 1.00 97.00 204 ILE A O 1
ATOM 1597 N N . CYS A 1 205 ? 6.656 8.063 -0.230 1.00 97.56 205 CYS A N 1
ATOM 1598 C CA . CYS A 1 205 ? 5.552 8.931 -0.645 1.00 97.56 205 CYS A CA 1
ATOM 1599 C C . CYS A 1 205 ? 4.192 8.425 -0.137 1.00 97.56 205 CYS A C 1
ATOM 1601 O O . CYS A 1 205 ? 3.473 9.173 0.525 1.00 97.56 205 CYS A O 1
ATOM 1603 N N . ILE A 1 206 ? 3.864 7.143 -0.337 1.00 97.44 206 ILE A N 1
ATOM 1604 C CA . ILE A 1 206 ? 2.588 6.576 0.138 1.00 97.44 206 ILE A CA 1
ATOM 1605 C C . ILE A 1 206 ? 2.534 6.540 1.670 1.00 97.44 206 ILE A C 1
ATOM 1607 O O . ILE A 1 206 ? 1.473 6.750 2.260 1.00 97.44 206 ILE A O 1
ATOM 1611 N N . THR A 1 207 ? 3.666 6.335 2.346 1.00 97.38 207 THR A N 1
ATOM 1612 C CA . THR A 1 207 ? 3.733 6.412 3.814 1.00 97.38 207 THR A CA 1
ATOM 1613 C C . THR A 1 207 ? 3.392 7.813 4.328 1.00 97.38 207 THR A C 1
ATOM 1615 O O . THR A 1 207 ? 2.622 7.935 5.281 1.00 97.38 207 THR A O 1
ATOM 1618 N N . PHE A 1 208 ? 3.886 8.870 3.680 1.00 96.88 208 PHE A N 1
ATOM 1619 C CA . PHE A 1 208 ? 3.545 10.256 4.019 1.00 96.88 208 PHE A CA 1
ATOM 1620 C C . PHE A 1 208 ? 2.090 10.603 3.680 1.00 96.88 208 PHE A C 1
ATOM 1622 O O . PHE A 1 208 ? 1.403 11.186 4.521 1.00 96.88 208 PHE A O 1
ATOM 1629 N N . GLN A 1 209 ? 1.589 10.169 2.517 1.00 97.00 209 GLN A N 1
ATOM 1630 C CA . GLN A 1 209 ? 0.169 10.288 2.162 1.00 97.00 209 GLN A CA 1
ATOM 1631 C C . GLN A 1 209 ? -0.713 9.654 3.243 1.00 97.00 209 GLN A C 1
ATOM 1633 O O . GLN A 1 209 ? -1.622 10.291 3.771 1.00 97.00 209 GLN A O 1
ATOM 1638 N N . THR A 1 210 ? -0.381 8.427 3.645 1.00 97.00 210 THR A N 1
ATOM 1639 C CA . THR A 1 210 ? -1.100 7.693 4.690 1.00 97.00 210 THR A CA 1
ATOM 1640 C C . THR A 1 210 ? -1.020 8.424 6.027 1.00 97.00 210 THR A C 1
ATOM 1642 O O . THR A 1 210 ? -2.038 8.638 6.680 1.00 97.00 210 THR A O 1
ATOM 1645 N N . ARG A 1 211 ? 0.170 8.892 6.424 1.00 96.62 211 ARG A N 1
ATOM 1646 C CA . ARG A 1 211 ? 0.357 9.629 7.681 1.00 96.62 211 ARG A CA 1
ATOM 1647 C C . ARG A 1 211 ? -0.476 10.907 7.752 1.00 96.62 211 ARG A C 1
ATOM 1649 O O . ARG A 1 211 ? -0.885 11.275 8.851 1.00 96.62 211 ARG A O 1
ATOM 1656 N N . SER A 1 212 ? -0.685 11.575 6.618 1.00 95.62 212 SER A N 1
ATOM 1657 C CA . SER A 1 212 ? -1.471 12.811 6.532 1.00 95.62 212 SER A CA 1
ATOM 1658 C C . SER A 1 212 ? -2.973 12.600 6.736 1.00 95.62 212 SER A C 1
ATOM 1660 O O . SER A 1 212 ? -3.671 13.547 7.082 1.00 95.62 212 SER A O 1
ATOM 1662 N N . LEU A 1 213 ? -3.464 11.374 6.538 1.00 95.25 213 LEU A N 1
ATOM 1663 C CA . LEU A 1 213 ? -4.878 11.013 6.678 1.00 95.25 213 LEU A CA 1
ATOM 1664 C C . LEU A 1 213 ? -5.158 10.201 7.946 1.00 95.25 213 LEU A C 1
ATOM 1666 O O . LEU A 1 213 ? -6.291 10.160 8.405 1.00 95.25 213 LEU A O 1
ATOM 1670 N N . VAL A 1 214 ? -4.138 9.557 8.515 1.00 96.56 214 VAL A N 1
ATOM 1671 C CA . VAL A 1 214 ? -4.257 8.803 9.764 1.00 96.56 214 VAL A CA 1
ATOM 1672 C C . VAL A 1 214 ? -4.027 9.720 10.962 1.00 96.56 214 VAL A C 1
ATOM 1674 O O . VAL A 1 214 ? -3.021 10.432 11.037 1.00 96.56 214 VAL A O 1
ATOM 1677 N N . THR A 1 215 ? -4.926 9.651 11.943 1.00 94.62 215 THR A N 1
ATOM 1678 C CA . THR A 1 215 ? -4.872 10.441 13.175 1.00 94.62 215 THR A CA 1
ATOM 1679 C C . THR A 1 215 ? -3.538 10.299 13.911 1.00 94.62 215 THR A C 1
ATOM 1681 O O . THR A 1 215 ? -2.840 9.281 13.852 1.00 94.62 215 THR A O 1
ATOM 1684 N N . ARG A 1 216 ? -3.138 11.338 14.649 1.00 93.69 216 ARG A N 1
ATOM 1685 C CA . ARG A 1 216 ? -1.857 11.350 15.380 1.00 93.69 216 ARG A CA 1
ATOM 1686 C C . ARG A 1 216 ? -1.828 10.366 16.553 1.00 93.69 216 ARG A C 1
ATOM 1688 O O . ARG A 1 216 ? -0.741 9.962 16.950 1.00 93.69 216 ARG A O 1
ATOM 1695 N N . LYS A 1 217 ? -3.004 9.944 17.029 1.00 93.69 217 LYS A N 1
ATOM 1696 C CA . LYS A 1 217 ? -3.197 8.973 18.118 1.00 93.69 217 LYS A CA 1
ATOM 1697 C C . LYS A 1 217 ? -2.808 7.540 17.736 1.00 93.69 217 LYS A C 1
ATOM 1699 O O . LYS A 1 217 ? -2.517 6.743 18.619 1.00 93.69 217 LYS A O 1
ATOM 1704 N N . LEU A 1 218 ? -2.799 7.202 16.444 1.00 94.62 218 LEU A N 1
ATOM 1705 C CA . LEU A 1 218 ? -2.391 5.882 15.966 1.00 94.62 218 LEU A CA 1
ATOM 1706 C C . LEU A 1 218 ? -0.905 5.891 15.589 1.00 94.62 218 LEU A C 1
ATOM 1708 O O . LEU A 1 218 ? -0.422 6.771 14.873 1.00 94.62 218 LEU A O 1
ATOM 1712 N N . SER A 1 219 ? -0.175 4.885 16.072 1.00 94.25 219 SER A N 1
ATOM 1713 C CA . SER A 1 219 ? 1.221 4.675 15.687 1.00 94.25 219 SER A CA 1
ATOM 1714 C C . SER A 1 219 ? 1.304 4.116 14.268 1.00 94.25 219 SER A C 1
ATOM 1716 O O . SER A 1 219 ? 0.622 3.147 13.943 1.00 94.25 219 SER A O 1
ATOM 1718 N N . MET A 1 220 ? 2.190 4.688 13.450 1.00 95.00 220 MET A N 1
ATOM 1719 C CA . MET A 1 220 ? 2.476 4.199 12.095 1.00 95.00 220 MET A CA 1
ATOM 1720 C C . MET A 1 220 ? 3.466 3.031 12.073 1.00 95.00 220 MET A C 1
ATOM 1722 O O . MET A 1 220 ? 3.706 2.467 11.010 1.00 95.00 220 MET A O 1
ATOM 1726 N N . LEU A 1 221 ? 4.054 2.657 13.213 1.00 94.94 221 LEU A N 1
ATOM 1727 C CA . LEU A 1 221 ? 5.074 1.609 13.244 1.00 94.94 221 LEU A CA 1
ATOM 1728 C C . LEU A 1 221 ? 4.543 0.250 12.743 1.00 94.94 221 LEU A C 1
ATOM 1730 O O . LEU A 1 221 ? 5.189 -0.305 11.857 1.00 94.94 221 LEU A O 1
ATOM 1734 N N . PRO A 1 222 ? 3.372 -0.260 13.193 1.00 94.00 222 PRO A N 1
ATOM 1735 C CA . PRO A 1 222 ? 2.816 -1.512 12.670 1.00 94.00 222 PRO A CA 1
ATOM 1736 C C . PRO A 1 222 ? 2.521 -1.451 11.168 1.00 94.00 222 PRO A C 1
ATOM 1738 O O . PRO A 1 222 ? 2.705 -2.432 10.460 1.00 94.00 222 PRO A O 1
ATOM 1741 N N . TYR A 1 223 ? 2.101 -0.285 10.672 1.00 96.44 223 TYR A N 1
ATOM 1742 C CA . TYR A 1 223 ? 1.870 -0.059 9.247 1.00 96.44 223 TYR A CA 1
ATOM 1743 C C . TYR A 1 223 ? 3.173 -0.167 8.440 1.00 96.44 223 TYR A C 1
ATOM 1745 O O . TYR A 1 223 ? 3.235 -0.914 7.467 1.00 96.44 223 TYR A O 1
ATOM 1753 N N . ILE A 1 224 ? 4.228 0.545 8.850 1.00 96.81 224 ILE A N 1
ATOM 1754 C CA . ILE A 1 224 ? 5.509 0.558 8.125 1.00 96.81 224 ILE A CA 1
ATOM 1755 C C . ILE A 1 224 ? 6.133 -0.841 8.119 1.00 96.81 224 ILE A C 1
ATOM 1757 O O . ILE A 1 224 ? 6.602 -1.300 7.075 1.00 96.81 224 ILE A O 1
ATOM 1761 N N . THR A 1 225 ? 6.113 -1.540 9.259 1.00 96.75 225 THR A N 1
ATOM 1762 C CA . THR A 1 225 ? 6.647 -2.905 9.348 1.00 96.75 225 THR A CA 1
ATOM 1763 C C . THR A 1 225 ? 5.842 -3.874 8.489 1.00 96.75 225 THR A C 1
ATOM 1765 O O . THR A 1 225 ? 6.438 -4.664 7.758 1.00 96.75 225 THR A O 1
ATOM 1768 N N . ALA A 1 226 ? 4.511 -3.773 8.494 1.00 97.19 226 ALA A N 1
ATOM 1769 C CA . ALA A 1 226 ? 3.653 -4.590 7.644 1.00 97.19 226 ALA A CA 1
ATOM 1770 C C . ALA A 1 226 ? 3.914 -4.355 6.155 1.00 97.19 226 ALA A C 1
ATOM 1772 O O . ALA A 1 226 ? 4.072 -5.321 5.416 1.00 97.19 226 ALA A O 1
ATOM 1773 N N . LYS A 1 227 ? 4.045 -3.100 5.708 1.00 97.38 227 LYS A N 1
ATOM 1774 C CA . LYS A 1 227 ? 4.333 -2.778 4.300 1.00 97.38 227 LYS A CA 1
ATOM 1775 C C . LYS A 1 227 ? 5.682 -3.324 3.844 1.00 97.38 227 LYS A C 1
ATOM 1777 O O . LYS A 1 227 ? 5.775 -3.855 2.738 1.00 97.38 227 LYS A O 1
ATOM 1782 N N . LEU A 1 228 ? 6.715 -3.231 4.683 1.00 97.19 228 LEU A N 1
ATOM 1783 C CA . LEU A 1 228 ? 8.029 -3.798 4.370 1.00 97.19 228 LEU A CA 1
ATOM 1784 C C . LEU A 1 228 ? 7.970 -5.326 4.258 1.00 97.19 228 LEU A C 1
ATOM 1786 O O . LEU A 1 228 ? 8.444 -5.889 3.270 1.00 97.19 228 LEU A O 1
ATOM 1790 N N . LEU A 1 229 ? 7.339 -5.992 5.229 1.00 97.75 229 LEU A N 1
ATOM 1791 C CA 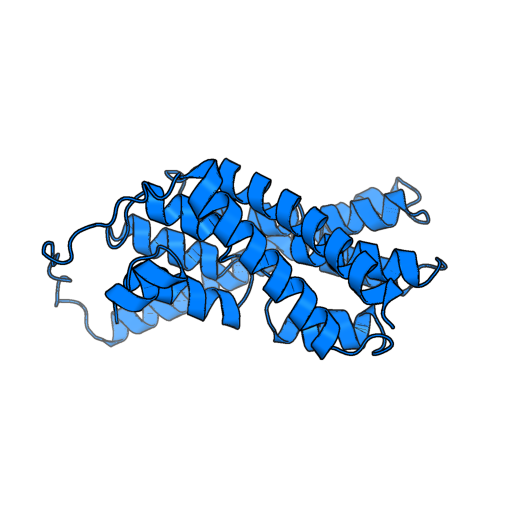. LEU A 1 229 ? 7.134 -7.441 5.194 1.00 97.75 229 LEU A CA 1
ATOM 1792 C C . LEU A 1 229 ? 6.280 -7.864 3.990 1.00 97.75 229 LEU A C 1
ATOM 1794 O O . LEU A 1 229 ? 6.569 -8.887 3.370 1.00 97.75 229 LEU A O 1
ATOM 1798 N N . ASN A 1 230 ? 5.279 -7.067 3.611 1.00 98.00 230 ASN A N 1
ATOM 1799 C CA . ASN A 1 230 ? 4.441 -7.323 2.441 1.00 98.00 230 ASN A CA 1
ATOM 1800 C C . ASN A 1 230 ? 5.243 -7.254 1.135 1.00 98.00 230 ASN A C 1
ATOM 1802 O O . ASN A 1 230 ? 5.100 -8.102 0.256 1.00 98.00 230 ASN A O 1
ATOM 1806 N N . GLY A 1 231 ? 6.145 -6.274 1.019 1.00 97.88 231 GLY A N 1
ATOM 1807 C CA . GLY A 1 231 ? 7.083 -6.185 -0.099 1.00 97.88 231 GLY A CA 1
ATOM 1808 C C . GLY A 1 231 ? 7.957 -7.437 -0.214 1.00 97.88 231 GLY A C 1
ATOM 1809 O O . GLY A 1 231 ? 8.056 -8.027 -1.289 1.00 97.88 231 GLY A O 1
ATOM 1810 N N . ILE A 1 232 ? 8.546 -7.879 0.901 1.00 97.81 232 ILE A N 1
ATOM 1811 C CA . ILE A 1 232 ? 9.413 -9.068 0.943 1.00 97.81 232 ILE A CA 1
ATOM 1812 C C . ILE A 1 232 ? 8.628 -10.337 0.585 1.00 97.81 232 ILE A C 1
ATOM 1814 O O . ILE A 1 232 ? 9.050 -11.097 -0.285 1.00 97.81 232 ILE A O 1
ATOM 1818 N N . THR A 1 233 ? 7.471 -10.558 1.211 1.00 97.88 233 THR A N 1
ATOM 1819 C CA . THR A 1 233 ? 6.614 -11.728 0.940 1.00 97.88 233 THR A CA 1
ATOM 1820 C C . THR A 1 233 ? 6.123 -11.763 -0.507 1.00 97.88 233 THR A C 1
ATOM 1822 O O . THR A 1 233 ? 6.147 -12.824 -1.128 1.00 97.88 233 THR A O 1
ATOM 1825 N N . THR A 1 234 ? 5.811 -10.606 -1.098 1.00 98.19 234 THR A N 1
ATOM 1826 C CA . THR A 1 234 ? 5.461 -10.490 -2.524 1.00 98.19 234 THR A CA 1
ATOM 1827 C C . THR A 1 234 ? 6.589 -10.960 -3.435 1.00 98.19 234 THR A C 1
ATOM 1829 O O . THR A 1 234 ? 6.335 -11.693 -4.389 1.00 98.19 234 THR A O 1
ATOM 1832 N N . VAL A 1 235 ? 7.841 -10.599 -3.143 1.00 97.69 235 VAL A N 1
ATOM 1833 C CA . VAL A 1 235 ? 9.000 -11.078 -3.918 1.00 97.69 235 VAL A CA 1
ATOM 1834 C C . VAL A 1 235 ? 9.174 -12.588 -3.774 1.00 97.69 235 VAL A C 1
ATOM 1836 O O . VAL A 1 235 ? 9.427 -13.266 -4.769 1.00 97.69 235 VAL A O 1
ATOM 1839 N N . LEU A 1 236 ? 9.006 -13.133 -2.566 1.00 96.69 236 LEU A N 1
ATOM 1840 C CA . LEU A 1 236 ? 9.108 -14.575 -2.325 1.00 96.69 236 LEU A CA 1
ATOM 1841 C C . LEU A 1 236 ? 8.055 -15.358 -3.119 1.00 96.69 236 LEU A C 1
ATOM 1843 O O . LEU A 1 236 ? 8.398 -16.331 -3.793 1.00 96.69 236 LEU A O 1
ATOM 1847 N N . PHE A 1 237 ? 6.798 -14.910 -3.107 1.00 96.75 237 PHE A N 1
ATOM 1848 C CA . PHE A 1 237 ? 5.753 -15.526 -3.923 1.00 96.75 237 PHE A CA 1
ATOM 1849 C C . PHE A 1 237 ? 6.015 -15.342 -5.418 1.00 96.75 237 PHE A C 1
ATOM 1851 O O . PHE A 1 237 ? 5.891 -16.301 -6.175 1.00 96.75 237 PHE A O 1
ATOM 1858 N N . ALA A 1 238 ? 6.456 -14.163 -5.856 1.00 95.75 238 ALA A N 1
ATOM 1859 C CA . ALA A 1 238 ? 6.799 -13.928 -7.254 1.00 95.75 238 ALA A CA 1
ATOM 1860 C C . ALA A 1 238 ? 7.891 -14.884 -7.764 1.00 95.75 238 ALA A C 1
ATOM 1862 O O . ALA A 1 238 ? 7.757 -15.416 -8.865 1.00 95.75 238 ALA A O 1
ATOM 1863 N N . LEU A 1 239 ? 8.924 -15.145 -6.954 1.00 94.75 239 LEU A N 1
ATOM 1864 C CA . LEU A 1 239 ? 9.983 -16.112 -7.257 1.00 94.75 239 LEU A CA 1
ATOM 1865 C C . LEU A 1 239 ? 9.471 -17.556 -7.300 1.00 94.75 239 LEU A C 1
ATOM 1867 O O . LEU A 1 239 ? 9.912 -18.341 -8.141 1.00 94.75 239 LEU A O 1
ATOM 1871 N N . PHE A 1 240 ? 8.555 -17.912 -6.398 1.00 91.56 240 PHE A N 1
ATOM 1872 C CA . PHE A 1 240 ? 7.929 -19.232 -6.376 1.00 91.56 240 PHE A CA 1
ATOM 1873 C C . PHE A 1 240 ? 7.108 -19.476 -7.648 1.00 91.56 240 PHE A C 1
ATOM 1875 O O . PHE A 1 240 ? 7.329 -20.467 -8.339 1.00 91.56 240 PHE A O 1
ATOM 1882 N N . PHE A 1 241 ? 6.236 -18.535 -8.019 1.00 87.69 241 PHE A N 1
ATOM 1883 C CA . PHE A 1 241 ? 5.420 -18.644 -9.230 1.00 87.69 241 PHE A CA 1
ATOM 1884 C C . PHE A 1 241 ? 6.249 -18.577 -10.518 1.00 87.69 241 PHE A C 1
ATOM 1886 O O . PHE A 1 241 ? 5.927 -19.281 -11.469 1.00 87.69 241 PHE A O 1
ATOM 1893 N N . SER A 1 242 ? 7.346 -17.811 -10.553 1.00 81.12 242 SER A N 1
ATOM 1894 C CA . SER A 1 242 ? 8.226 -17.758 -11.731 1.00 81.12 242 SER A CA 1
ATOM 1895 C C . SER A 1 242 ? 9.020 -19.040 -11.989 1.00 81.12 242 SER A C 1
ATOM 1897 O O . SER A 1 242 ? 9.624 -19.157 -13.043 1.00 81.12 242 SER A O 1
ATOM 1899 N N . LYS A 1 243 ? 9.092 -19.965 -11.022 1.00 72.69 243 LYS A N 1
ATOM 1900 C CA . LYS A 1 243 ? 9.713 -21.287 -11.217 1.00 72.69 243 LYS A CA 1
ATOM 1901 C C . LYS A 1 243 ? 8.726 -22.346 -11.712 1.00 72.69 243 LYS A C 1
ATOM 1903 O O . LYS A 1 243 ? 9.154 -23.420 -12.115 1.00 72.69 243 LYS A O 1
ATOM 1908 N N . ILE A 1 244 ? 7.427 -22.076 -11.585 1.00 59.84 244 ILE A N 1
ATOM 1909 C CA . ILE A 1 244 ? 6.340 -23.002 -11.931 1.00 59.84 244 ILE A CA 1
ATOM 1910 C C . ILE A 1 244 ? 5.848 -22.761 -13.368 1.00 59.84 244 ILE A C 1
ATOM 1912 O O . ILE A 1 244 ? 5.284 -23.667 -13.976 1.00 59.84 244 ILE A O 1
ATOM 1916 N N . ILE A 1 245 ? 6.059 -21.549 -13.889 1.00 52.38 245 ILE A N 1
ATOM 1917 C CA . ILE A 1 245 ? 5.780 -21.126 -15.270 1.00 52.38 245 ILE A CA 1
ATOM 1918 C C . ILE A 1 245 ? 7.052 -21.298 -16.097 1.00 52.38 245 ILE A C 1
ATOM 1920 O O . ILE A 1 245 ? 6.934 -21.777 -17.244 1.00 52.38 245 ILE A O 1
#

Sequence (245 aa):
MEVIWNKVLGVSAAGAYAVIVGALCGYPVGAKITSDLYENHQISESEAKYLLTFTNHASPVFVRTYLCHICLKDQIPARTVFGIFALSDLTIMLLFRFVVYRNKIQFLSADKKKKTPVSSSSGAFLDVSIMNGFETVTRLGGYILMFSILSACISHFWNMKNLIGYTLSGILELTTGLCRLQNANIHMQWKYLLTLFLTAFGGICITFQTRSLVTRKLSMLPYITAKLLNGITTVLFALFFSKII

Secondary structure (DSSP, 8-state):
-HHHHHHHHS--HHHHHHHHHHHHH-TTHHHHHHHHHHHTTSS-HHHHHHHTTTS----HHIIIIIIIIIISTT-S-HHHHHHHHHHHHHHHHHHIIIIISTT------TT--------S-HHHHHHHHHHHHHHHHHHHHHHHHHHHHHHHHHHHHS---SHHHHHHHHHH-HHHHHHHHHHS-S-HHHHHHHHHHHHHH-HHHHHHHHHHHS-TTS-SHHHHHHHHHHHHHHHHHHHHHTTT-

Radius of gyration: 19.17 Å; chains: 1; bounding box: 53×42×44 Å

Organism: NCBI:txid40520